Protein AF-0000000067237894 (afdb_homodimer)

Secondary structure (DSSP, 8-state):
--EEEEEEE-TTS-EEEEEESSGGG---HHHHHHHHHHHHHHHHHHHHH-SSTT---EEEEEESS-EEEEEE-TTS-EEEEEE-TT---HHHHHHHHHHHIIIIITT-TT--TTS----HHHHHHHHHHHHHHHHHH-/--EEEEEEE-TTS-EEEEEESSGGG---HHHHHHHHHHHHHHHHHHHHH-SSTT---EEEEEESS-EEEEEE-TTS-EEEEEE-TT---HHHHHHHHHHHIIIIITT-TT--TTS----HHHHHHHHHHHHHHHHHH-

Radius of gyration: 19.99 Å; Cα contacts (8 Å, |Δi|>4): 491; chains: 2; bounding box: 38×60×49 Å

Foldseek 3Di:
DDWFKKWKAFQVQATQDIDGPDPVNDDDPVVNRVVSNVQNVQQVCVCVVDPDHDDNGDAWDDDPFWIWGWDADPNRMIMIIITGPPDPPVVVLSVVLVVLCCVFPVPPPVHDRNHHDDTVSSVVVNNVSNVVSVVVVD/DDWAKKWKAFQVQATQDIDGPDPVNDDDPVVNSVVSNVQNVQQVCVCVVDPDHDDNGDAWDDDPFWIWGWDADPNRMIMIIITGPPDPPVVVLSVVLVVLCCVFPVPPPVHDRNHHDDTVSSVVVNNVSNVVSVVVVD

Nearest PDB structures (foldseek):
  2j3t-assembly1_D  TM=9.147E-01  e=8.455E-14  Homo sapiens
  7b70-assembly1_D  TM=8.853E-01  e=1.821E-11  Drosophila melanogaster
  2j3t-assembly1_C  TM=8.876E-01  e=4.308E-10  Mus musculus
  7b70-assembly1_C  TM=8.744E-01  e=1.509E-09  Drosophila melanogaster
  3cue-assembly4_U  TM=8.385E-01  e=1.548E-08  unclassified

pLDDT: mean 93.57, std 5.46, range [61.16, 98.56]

Solvent-accessible surface area (backbone atoms only — not comparable to full-atom values): 14849 Å² total; per-residue (Å²): 121,48,64,26,35,42,38,32,26,28,67,87,28,46,66,28,40,74,48,63,71,37,79,56,34,63,60,56,69,67,56,55,48,47,48,28,42,49,48,40,52,49,37,58,51,45,48,62,60,32,57,54,88,82,45,82,33,58,42,37,35,36,38,75,61,26,26,38,38,42,47,71,49,95,82,44,35,33,41,36,39,36,28,32,71,81,53,72,68,55,69,60,50,49,50,50,50,48,48,43,42,48,64,54,46,64,65,36,88,88,59,56,89,86,47,69,69,86,48,70,67,41,53,53,52,51,51,49,50,51,52,52,51,50,59,66,74,97,120,49,64,26,32,41,38,31,26,28,66,87,29,47,65,29,41,74,49,64,71,37,78,57,34,63,62,56,68,68,56,54,47,46,49,27,42,51,49,43,53,49,38,58,50,45,46,61,60,30,56,53,89,81,45,81,33,60,42,36,36,35,39,74,64,27,26,38,37,43,46,70,48,95,81,44,36,33,41,35,39,36,26,32,69,80,53,73,67,55,70,60,52,50,50,51,50,49,49,43,41,48,64,54,47,66,63,35,89,87,58,56,89,82,49,68,68,85,49,70,66,42,54,52,51,50,51,49,52,52,51,52,51,52,60,66,75,97

Sequence (276 aa):
MSVYSLYVINKSGGLIYNRDFTEAARVDTNDSLRLASIWHSLHAIAQQLSPVPGCTGIELLEADTFNLHCFQTLTGTKFLLVVDPHASFIPALLQRIYELYSDYVMKNPFYETEQVIKCELFDENVEQLIRRYLQQAMMSVYSLYVINKSGGLIYNRDFTEAARVDTNDSLRLASIWHSLHAIAQQLSPVPGCTGIELLEADTFNLHCFQTLTGTKFLLVVDPHASFIPALLQRIYELYSDYVMKNPFYETEQVIKCELFDENVEQLIRRYLQQAM

Organism: Chlamydomonas reinhardtii (NCBI:txid3055)

Structure (mmCIF, N/CA/C/O backbone):
data_AF-0000000067237894-model_v1
#
loop_
_entity.id
_entity.type
_entity.pdbx_description
1 polymer 'Trafficking protein particle complex subunit'
#
loop_
_atom_site.group_PDB
_atom_site.id
_atom_site.type_symbol
_atom_site.label_atom_id
_atom_site.label_alt_id
_atom_site.label_comp_id
_atom_site.label_asym_id
_atom_site.label_entity_id
_atom_site.label_seq_id
_atom_site.pdbx_PDB_ins_code
_atom_site.Cartn_x
_atom_site.Cartn_y
_atom_site.Cartn_z
_atom_site.occupancy
_atom_site.B_iso_or_equiv
_atom_site.auth_seq_id
_atom_site.auth_comp_id
_atom_site.auth_asym_id
_atom_site.auth_atom_id
_atom_site.pdbx_PDB_model_num
ATOM 1 N N . MET A 1 1 ? -12.148 16.484 -8.102 1 81.38 1 MET A N 1
ATOM 2 C CA . MET A 1 1 ? -11.047 16.016 -7.266 1 81.38 1 MET A CA 1
ATOM 3 C C . MET A 1 1 ? -11.297 16.344 -5.797 1 81.38 1 MET A C 1
ATOM 5 O O . MET A 1 1 ? -11.977 17.312 -5.48 1 81.38 1 MET A O 1
ATOM 9 N N . SER A 1 2 ? -10.984 15.359 -4.883 1 90.69 2 SER A N 1
ATOM 10 C CA . SER A 1 2 ? -11.242 15.562 -3.463 1 90.69 2 SER A CA 1
ATOM 11 C C . SER A 1 2 ? -10.078 15.07 -2.611 1 90.69 2 SER A C 1
ATOM 13 O O . SER A 1 2 ? -9.367 14.133 -2.998 1 90.69 2 SER A O 1
ATOM 15 N N . VAL A 1 3 ? -9.805 15.852 -1.659 1 95.81 3 VAL A N 1
ATOM 16 C CA . VAL A 1 3 ? -8.898 15.445 -0.589 1 95.81 3 VAL A CA 1
ATOM 17 C C . VAL A 1 3 ? -9.703 14.992 0.627 1 95.81 3 VAL A C 1
ATOM 19 O O . VAL A 1 3 ? -10.539 15.742 1.14 1 95.81 3 VAL A O 1
ATOM 22 N N . TYR A 1 4 ? -9.43 13.852 1.068 1 96.5 4 TYR A N 1
ATOM 23 C CA . TYR A 1 4 ? -10.344 13.258 2.041 1 96.5 4 TYR A CA 1
ATOM 24 C C . TYR A 1 4 ? -9.789 13.375 3.455 1 96.5 4 TYR A C 1
ATOM 26 O O . TYR A 1 4 ? -10.469 13.859 4.359 1 96.5 4 TYR A O 1
ATOM 34 N N . SER A 1 5 ? -8.555 12.914 3.701 1 97.31 5 SER A N 1
ATOM 35 C CA . SER A 1 5 ? -8.023 12.898 5.059 1 97.31 5 SER A CA 1
ATOM 36 C C . SER A 1 5 ? -6.496 12.984 5.055 1 97.31 5 SER A C 1
ATOM 38 O O . SER A 1 5 ? -5.848 12.562 4.098 1 97.31 5 SER A O 1
ATOM 40 N N . LEU A 1 6 ? -6.012 13.547 6.145 1 98.19 6 LEU A N 1
ATOM 41 C CA . LEU A 1 6 ? -4.578 13.625 6.414 1 98.19 6 LEU A CA 1
ATOM 42 C C . LEU A 1 6 ? -4.223 12.875 7.691 1 98.19 6 LEU A C 1
ATOM 44 O O . LEU A 1 6 ? -4.898 13.016 8.711 1 98.19 6 LEU A O 1
ATOM 48 N N . TYR A 1 7 ? -3.213 12.039 7.574 1 98.25 7 TYR A N 1
ATOM 49 C CA . TYR A 1 7 ? -2.658 11.344 8.734 1 98.25 7 TYR A CA 1
ATOM 50 C C . TYR A 1 7 ? -1.165 11.617 8.867 1 98.25 7 TYR A C 1
ATOM 52 O O . TYR A 1 7 ? -0.439 11.656 7.871 1 98.25 7 TYR A O 1
ATOM 60 N N . VAL A 1 8 ? -0.713 11.789 10.102 1 98.38 8 VAL A N 1
ATOM 61 C CA . VAL A 1 8 ? 0.715 11.906 10.375 1 98.38 8 VAL A CA 1
ATOM 62 C C . VAL A 1 8 ? 1.142 10.805 11.352 1 98.38 8 VAL A C 1
ATOM 64 O O . VAL A 1 8 ? 0.563 10.664 12.43 1 98.38 8 VAL A O 1
ATOM 67 N N . ILE A 1 9 ? 2.111 10.07 10.922 1 97.88 9 ILE A N 1
ATOM 68 C CA . ILE A 1 9 ? 2.617 8.945 11.695 1 97.88 9 ILE A CA 1
ATOM 69 C C . ILE A 1 9 ? 4.07 9.195 12.094 1 97.88 9 ILE A C 1
ATOM 71 O O . ILE A 1 9 ? 4.902 9.516 11.242 1 97.88 9 ILE A O 1
ATOM 75 N N . ASN A 1 10 ? 4.371 9.078 13.359 1 97 10 ASN A N 1
ATOM 76 C CA . ASN A 1 10 ? 5.742 9.328 13.789 1 97 10 ASN A CA 1
ATOM 77 C C . ASN A 1 10 ? 6.652 8.141 13.484 1 97 10 ASN A C 1
ATOM 79 O O . ASN A 1 10 ? 6.199 7.133 12.93 1 97 10 ASN A O 1
ATOM 83 N N . LYS A 1 11 ? 7.934 8.266 13.852 1 94.31 11 LYS A N 1
ATOM 84 C CA . LYS A 1 11 ? 8.953 7.285 13.484 1 94.31 11 LYS A CA 1
ATOM 85 C C . LYS A 1 11 ? 8.688 5.945 14.164 1 94.31 11 LYS A C 1
ATOM 87 O O . LYS A 1 11 ? 9.125 4.902 13.68 1 94.31 11 LYS A O 1
ATOM 92 N N . SER A 1 12 ? 7.996 5.934 15.219 1 94.69 12 SER A N 1
ATOM 93 C CA . SER A 1 12 ? 7.734 4.719 15.977 1 94.69 12 SER A CA 1
ATOM 94 C C . SER A 1 12 ? 6.438 4.051 15.523 1 94.69 12 SER A C 1
ATOM 96 O O . SER A 1 12 ? 6.066 2.994 16.031 1 94.69 12 SER A O 1
ATOM 98 N N . GLY A 1 13 ? 5.738 4.684 14.594 1 95.69 13 GLY A N 1
ATOM 99 C CA . GLY A 1 13 ? 4.52 4.098 14.062 1 95.69 13 GLY A CA 1
ATOM 100 C C . GLY A 1 13 ? 3.264 4.594 14.75 1 95.69 13 GLY A C 1
ATOM 101 O O . GLY A 1 13 ? 2.164 4.098 14.484 1 95.69 13 GLY A O 1
ATOM 102 N N . GLY A 1 14 ? 3.377 5.547 15.539 1 96.75 14 GLY A N 1
ATOM 103 C CA . GLY A 1 14 ? 2.232 6.102 16.25 1 96.75 14 GLY A CA 1
ATOM 104 C C . GLY A 1 14 ? 1.515 7.18 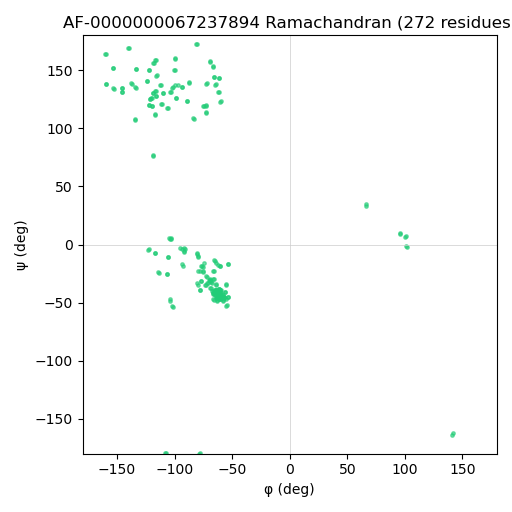15.461 1 96.75 14 GLY A C 1
ATOM 105 O O . GLY A 1 14 ? 2.152 8.008 14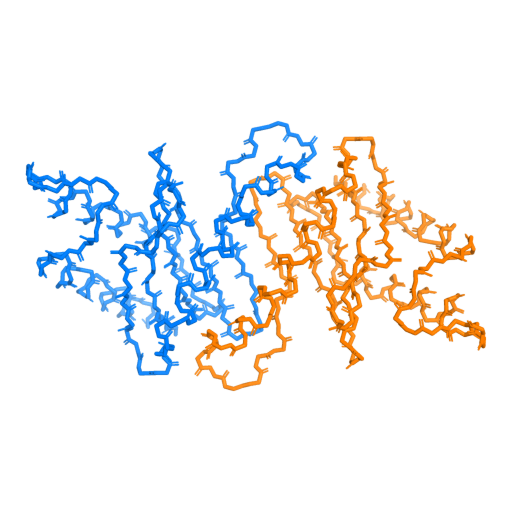.805 1 96.75 14 GLY A O 1
ATOM 106 N N . LEU A 1 15 ? 0.179 7.16 15.516 1 97.75 15 LEU A N 1
ATOM 107 C CA . LEU A 1 15 ? -0.63 8.211 14.914 1 97.75 15 LEU A CA 1
ATOM 108 C C . LEU A 1 15 ? -0.586 9.484 15.758 1 97.75 15 LEU A C 1
ATOM 110 O O . LEU A 1 15 ? -1.07 9.492 16.891 1 97.75 15 LEU A O 1
ATOM 114 N N . ILE A 1 16 ? -0.098 10.555 15.164 1 97.44 16 ILE A N 1
ATOM 115 C CA . ILE A 1 16 ? 0.078 11.742 15.992 1 97.44 16 ILE A CA 1
ATOM 116 C C . ILE A 1 16 ? -0.81 12.867 15.477 1 97.44 16 ILE A C 1
ATOM 118 O O . ILE A 1 16 ? -0.896 13.93 16.094 1 97.44 16 ILE A O 1
ATOM 122 N N . TYR A 1 17 ? -1.441 12.68 14.367 1 97.56 17 TYR A N 1
ATOM 123 C CA . TYR A 1 17 ? -2.35 13.688 13.828 1 97.56 17 TYR A CA 1
ATOM 124 C C . TYR A 1 17 ? -3.314 13.062 12.828 1 97.56 17 TYR A C 1
ATOM 126 O O . TYR A 1 17 ? -2.93 12.188 12.039 1 97.56 17 TYR A O 1
ATOM 134 N N . ASN A 1 18 ? -4.504 13.422 12.867 1 96.81 18 ASN A N 1
ATOM 135 C CA . ASN A 1 18 ? -5.512 13.008 11.898 1 96.81 18 ASN A CA 1
ATOM 136 C C . ASN A 1 18 ? -6.531 14.117 11.648 1 96.81 18 ASN A C 1
ATOM 138 O O . ASN A 1 18 ? -6.992 14.773 12.586 1 96.81 18 ASN A O 1
ATOM 142 N N . ARG A 1 19 ? -6.816 14.32 10.406 1 96 19 ARG A N 1
ATOM 143 C CA . ARG A 1 19 ? -7.816 15.32 10.047 1 96 19 ARG A CA 1
ATOM 144 C C . ARG A 1 19 ? -8.609 14.883 8.82 1 96 19 ARG A C 1
ATOM 146 O O . ARG A 1 19 ? -8.023 14.469 7.809 1 96 19 ARG A O 1
ATOM 153 N N . ASP A 1 20 ? -9.914 14.984 8.93 1 95.62 20 ASP A N 1
ATOM 154 C CA . ASP A 1 20 ? -10.805 14.695 7.805 1 95.62 20 ASP A CA 1
ATOM 155 C C . ASP A 1 20 ? -11.305 15.977 7.156 1 95.62 20 ASP A C 1
ATOM 157 O O . ASP A 1 20 ? -11.734 16.906 7.852 1 95.62 20 ASP A O 1
ATOM 161 N N . PHE A 1 21 ? -11.289 16.031 5.809 1 95.38 21 PHE A N 1
ATOM 162 C CA . PHE A 1 21 ? -11.672 17.25 5.102 1 95.38 21 PHE A CA 1
ATOM 163 C C . PHE A 1 21 ? -13.055 17.094 4.48 1 95.38 21 PHE A C 1
ATOM 165 O O . PHE A 1 21 ? -13.609 18.062 3.961 1 95.38 21 PHE A O 1
ATOM 172 N N . THR A 1 22 ? -13.547 15.883 4.48 1 91.5 22 THR A N 1
ATOM 173 C CA . THR A 1 22 ? -14.914 15.609 4.039 1 91.5 22 THR A CA 1
ATOM 174 C C . THR A 1 22 ? -15.625 14.688 5.027 1 91.5 22 THR A C 1
ATOM 176 O O . THR A 1 22 ? -14.977 13.906 5.73 1 91.5 22 THR A O 1
ATOM 179 N N . GLU A 1 23 ? -16.859 14.789 5.129 1 87 23 GLU A N 1
ATOM 180 C CA . GLU A 1 23 ? -17.641 13.914 6.004 1 87 23 GLU A CA 1
ATOM 181 C C . GLU A 1 23 ? -17.484 12.453 5.602 1 87 23 GLU A C 1
ATOM 183 O O . GLU A 1 23 ? -17.422 11.57 6.461 1 87 23 GLU A O 1
ATOM 188 N N . ALA A 1 24 ? -17.453 12.195 4.352 1 83.06 24 ALA A N 1
ATOM 189 C CA . ALA A 1 24 ? -17.344 10.844 3.811 1 83.06 24 ALA A CA 1
ATOM 190 C C . ALA A 1 24 ? -16.016 10.203 4.176 1 83.06 24 ALA A C 1
ATOM 192 O O . ALA A 1 24 ? -15.852 8.977 4.078 1 83.06 24 ALA A O 1
ATOM 193 N N . ALA A 1 25 ? -15.148 11.031 4.629 1 84.88 25 ALA A N 1
ATOM 194 C CA . ALA A 1 25 ? -13.805 10.547 4.914 1 84.88 25 ALA A CA 1
ATOM 195 C C . ALA A 1 25 ? -13.68 10.094 6.363 1 84.88 25 ALA A C 1
ATOM 197 O O . ALA A 1 25 ? -12.68 9.477 6.746 1 84.88 25 ALA A O 1
ATOM 198 N N . ARG A 1 26 ? -14.633 10.305 7.105 1 88.88 26 ARG A N 1
ATOM 199 C CA . ARG A 1 26 ? -14.531 10.047 8.539 1 88.88 26 ARG A CA 1
ATOM 200 C C . ARG A 1 26 ? -14.523 8.547 8.82 1 88.88 26 ARG A C 1
ATOM 202 O O . ARG A 1 26 ? -15.422 7.824 8.375 1 88.88 26 ARG A O 1
ATOM 209 N N . VAL A 1 27 ? -13.422 8.141 9.422 1 90.12 27 VAL A N 1
ATOM 210 C CA . VAL A 1 27 ? -13.312 6.766 9.898 1 90.12 27 VAL A CA 1
ATOM 211 C C . VAL A 1 27 ? -13.18 6.75 11.414 1 90.12 27 VAL A C 1
ATOM 213 O O . VAL A 1 27 ? -12.82 7.762 12.023 1 90.12 27 VAL A O 1
ATOM 216 N N . ASP A 1 28 ? -13.5 5.629 12.055 1 92 28 ASP A N 1
ATOM 217 C CA . ASP A 1 28 ? -13.398 5.574 13.508 1 92 28 ASP A CA 1
ATOM 218 C C . ASP A 1 28 ? -11.945 5.621 13.961 1 92 28 ASP A C 1
ATOM 220 O O . ASP A 1 28 ? -11.039 5.309 13.188 1 92 28 ASP A O 1
ATOM 224 N N . THR A 1 29 ? -11.805 6.035 15.172 1 92.5 29 THR A N 1
ATOM 225 C CA . THR A 1 29 ? -10.477 6.215 15.758 1 92.5 29 THR A CA 1
ATOM 226 C C . THR A 1 29 ? -9.68 4.914 15.688 1 92.5 29 THR A C 1
ATOM 228 O O . THR A 1 29 ? -8.484 4.93 15.391 1 92.5 29 THR A O 1
ATOM 231 N N . ASN A 1 30 ? -10.328 3.84 15.945 1 92.75 30 ASN A N 1
ATOM 232 C CA . ASN A 1 30 ? -9.656 2.545 15.891 1 92.75 30 ASN A CA 1
ATOM 233 C C . ASN A 1 30 ? -9.094 2.258 14.508 1 92.75 30 ASN A C 1
ATOM 235 O O . ASN A 1 30 ? -7.957 1.791 14.383 1 92.75 30 ASN A O 1
ATOM 239 N N . ASP A 1 31 ? -9.836 2.59 13.484 1 93.69 31 ASP A N 1
ATOM 240 C CA . ASP A 1 31 ? -9.391 2.357 12.117 1 93.69 31 ASP A CA 1
ATOM 241 C C . ASP A 1 31 ? -8.227 3.275 11.75 1 93.69 31 ASP A C 1
ATOM 243 O O . ASP A 1 31 ? -7.301 2.863 11.047 1 93.69 31 ASP A O 1
ATOM 247 N N . SER A 1 32 ? -8.258 4.488 12.219 1 95.88 32 SER A N 1
ATOM 248 C CA . SER A 1 32 ? -7.148 5.406 11.984 1 95.88 32 SER A CA 1
ATOM 249 C C . SER A 1 32 ? -5.863 4.902 12.641 1 95.88 32 SER A C 1
ATOM 251 O O . SER A 1 32 ? -4.793 4.949 12.031 1 95.88 32 SER A O 1
ATOM 253 N N . LEU A 1 33 ? -6.043 4.398 13.836 1 96.06 33 LEU A N 1
ATOM 254 C CA . LEU A 1 33 ? -4.895 3.855 14.555 1 96.06 33 LEU A CA 1
ATOM 255 C C . LEU A 1 33 ? -4.359 2.609 13.852 1 96.06 33 LEU A C 1
ATOM 257 O O . LEU A 1 33 ? -3.146 2.428 13.734 1 96.06 33 LEU A O 1
ATOM 261 N N . ARG A 1 34 ? -5.277 1.806 13.43 1 96 34 ARG A N 1
ATOM 262 C CA . ARG A 1 34 ? -4.902 0.605 12.695 1 96 34 ARG A CA 1
ATOM 263 C C . ARG A 1 34 ? -4.156 0.962 11.414 1 96 34 ARG A C 1
ATOM 265 O O . ARG A 1 34 ? -3.127 0.358 11.102 1 96 34 ARG A O 1
ATOM 272 N N . LEU A 1 35 ? -4.684 1.918 10.68 1 97.06 35 LEU A N 1
ATOM 273 C CA . LEU A 1 35 ? -4.004 2.361 9.461 1 97.06 35 LEU A CA 1
ATOM 274 C C . LEU A 1 35 ? -2.559 2.744 9.758 1 97.06 35 LEU A C 1
ATOM 276 O O . LEU A 1 35 ? -1.644 2.344 9.039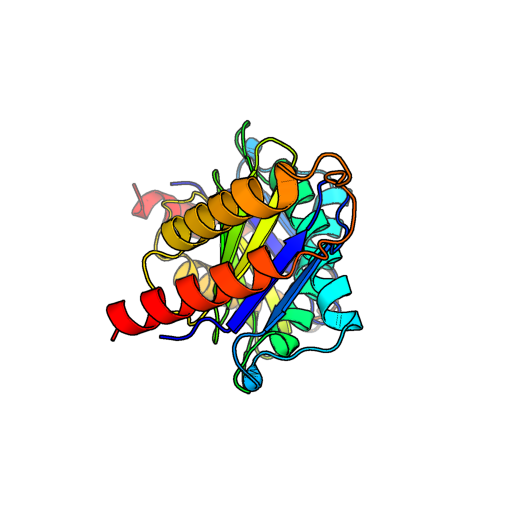 1 97.06 35 LEU A O 1
ATOM 280 N N . ALA A 1 36 ? -2.371 3.488 10.836 1 97.56 36 ALA A N 1
ATOM 281 C CA . ALA A 1 36 ? -1.031 3.953 11.188 1 97.56 36 ALA A CA 1
ATOM 282 C C . ALA A 1 36 ? -0.094 2.777 11.445 1 97.56 36 ALA A C 1
ATOM 284 O O . ALA A 1 36 ? 1.023 2.738 10.93 1 97.56 36 ALA A O 1
ATOM 285 N N . SER A 1 37 ? -0.516 1.875 12.156 1 96.88 37 SER A N 1
ATOM 286 C CA . SER A 1 37 ? 0.288 0.712 12.523 1 96.88 37 SER A CA 1
ATOM 287 C C . SER A 1 37 ? 0.593 -0.151 11.305 1 96.88 37 SER A C 1
ATOM 289 O O . SER A 1 37 ? 1.738 -0.557 11.094 1 96.88 37 SER A O 1
ATOM 291 N N . ILE A 1 38 ? -0.42 -0.419 10.531 1 97.19 38 ILE A N 1
ATOM 292 C CA . ILE A 1 38 ? -0.262 -1.251 9.344 1 97.19 38 ILE A CA 1
ATOM 293 C C . ILE A 1 38 ? 0.684 -0.569 8.359 1 97.19 38 ILE A C 1
ATOM 295 O O . ILE A 1 38 ? 1.583 -1.209 7.809 1 97.19 38 ILE A O 1
ATOM 299 N N . TRP A 1 39 ? 0.484 0.712 8.156 1 97.19 39 TRP A N 1
ATOM 300 C CA . TRP A 1 39 ? 1.354 1.444 7.242 1 97.19 39 TRP A CA 1
ATOM 301 C C . TRP A 1 39 ? 2.805 1.389 7.711 1 97.19 39 TRP A C 1
ATOM 303 O O . TRP A 1 39 ? 3.715 1.176 6.906 1 97.19 39 TRP A O 1
ATOM 313 N N . HIS A 1 40 ? 3.004 1.599 8.945 1 95.94 40 HIS A N 1
ATOM 314 C CA . HIS A 1 40 ? 4.352 1.566 9.5 1 95.94 40 HIS A CA 1
ATOM 315 C C . HIS A 1 40 ? 5.023 0.221 9.25 1 95.94 40 HIS A C 1
ATOM 317 O O . HIS A 1 40 ? 6.176 0.169 8.812 1 95.94 40 HIS A O 1
ATOM 323 N N . SER A 1 41 ? 4.332 -0.831 9.523 1 95.31 41 SER A N 1
ATOM 324 C CA . SER A 1 41 ? 4.852 -2.176 9.305 1 95.31 41 SER A CA 1
ATOM 325 C C . SER A 1 41 ? 5.125 -2.428 7.824 1 95.31 41 SER A C 1
ATOM 327 O O . SER A 1 41 ? 6.141 -3.035 7.473 1 95.31 41 SER A O 1
ATOM 329 N N . LEU A 1 42 ? 4.199 -1.983 7.027 1 95.62 42 LEU A N 1
ATOM 330 C CA . LEU A 1 42 ? 4.324 -2.143 5.582 1 95.62 42 LEU A CA 1
ATOM 331 C C . LEU A 1 42 ? 5.559 -1.414 5.062 1 95.62 42 LEU A C 1
ATOM 333 O O . LEU A 1 42 ? 6.305 -1.955 4.242 1 95.62 42 LEU A O 1
ATOM 337 N N . HIS A 1 43 ? 5.695 -0.205 5.539 1 93.94 43 HIS A N 1
ATOM 338 C CA . HIS A 1 43 ? 6.867 0.585 5.176 1 93.94 43 HIS A CA 1
ATOM 339 C C . HIS A 1 43 ? 8.156 -0.125 5.57 1 93.94 43 HIS A C 1
ATOM 341 O O . HIS A 1 43 ? 9.109 -0.174 4.785 1 93.94 43 HIS A O 1
ATOM 347 N N . ALA A 1 44 ? 8.227 -0.67 6.695 1 90.56 44 ALA A N 1
ATOM 348 C CA . ALA A 1 44 ? 9.398 -1.393 7.184 1 90.56 44 ALA A CA 1
ATOM 349 C C . ALA A 1 44 ? 9.688 -2.613 6.316 1 90.56 44 ALA A C 1
ATOM 351 O O . ALA A 1 44 ? 10.836 -2.85 5.934 1 90.56 44 ALA A O 1
ATOM 352 N N . ILE A 1 45 ? 8.688 -3.404 6.016 1 93.19 45 ILE A N 1
ATOM 353 C CA . ILE A 1 45 ? 8.898 -4.652 5.289 1 93.19 45 ILE A CA 1
ATOM 354 C C . ILE A 1 45 ? 9.219 -4.348 3.828 1 93.19 45 ILE A C 1
ATOM 356 O O . ILE A 1 45 ? 9.812 -5.176 3.133 1 93.19 45 ILE A O 1
ATOM 360 N N . ALA A 1 46 ? 8.727 -3.203 3.32 1 92.5 46 ALA A N 1
ATOM 361 C CA . ALA A 1 46 ? 9.031 -2.799 1.95 1 92.5 46 ALA A CA 1
ATOM 362 C C . ALA A 1 46 ? 10.531 -2.742 1.715 1 92.5 46 ALA A C 1
ATOM 364 O O . ALA A 1 46 ? 11.016 -3.086 0.631 1 92.5 46 ALA A O 1
ATOM 365 N N . GLN A 1 47 ? 11.25 -2.369 2.723 1 88.94 47 GLN A N 1
ATOM 366 C CA . GLN A 1 47 ? 12.703 -2.314 2.611 1 88.94 47 GLN A CA 1
ATOM 367 C C . GLN A 1 47 ? 13.289 -3.705 2.379 1 88.94 47 GLN A C 1
ATOM 369 O O . GLN A 1 47 ? 14.273 -3.855 1.648 1 88.94 47 GLN A O 1
ATOM 374 N N . GLN A 1 48 ? 12.672 -4.664 2.959 1 90 48 GLN A N 1
ATOM 375 C CA . GLN A 1 48 ? 13.133 -6.039 2.809 1 90 48 GLN A CA 1
ATOM 376 C C . GLN A 1 48 ? 12.727 -6.613 1.455 1 90 48 GLN A C 1
ATOM 378 O O . GLN A 1 48 ? 13.43 -7.457 0.896 1 90 48 GLN A O 1
ATOM 383 N N . LEU A 1 49 ? 11.609 -6.156 0.957 1 91.12 49 LEU A N 1
ATOM 384 C CA . LEU A 1 49 ? 11.078 -6.652 -0.307 1 91.12 49 LEU A CA 1
ATOM 385 C C . LEU A 1 49 ? 11.859 -6.09 -1.487 1 91.12 49 LEU A C 1
ATOM 387 O O . LEU A 1 49 ? 11.805 -6.637 -2.592 1 91.12 49 LEU A O 1
ATOM 391 N N . SER A 1 50 ? 12.484 -5.004 -1.29 1 90.62 50 SER A N 1
ATOM 392 C CA . SER A 1 50 ? 13.211 -4.336 -2.363 1 90.62 50 SER A CA 1
ATOM 393 C C . SER A 1 50 ? 14.344 -5.215 -2.889 1 90.62 50 SER A C 1
ATOM 395 O O . SER A 1 50 ? 15.164 -5.707 -2.113 1 90.62 50 SER A O 1
ATOM 397 N N . PRO A 1 51 ? 14.438 -5.363 -4.184 1 86.12 51 PRO A N 1
ATOM 398 C CA . PRO A 1 51 ? 15.508 -6.168 -4.77 1 86.12 51 PRO A CA 1
ATOM 399 C C . PRO A 1 51 ? 16.859 -5.441 -4.793 1 86.12 51 PRO A C 1
ATOM 401 O O . PRO A 1 51 ? 17.891 -6.062 -5.039 1 86.12 51 PRO A O 1
ATOM 404 N N . VAL A 1 52 ? 16.766 -4.113 -4.645 1 84.94 52 VAL A N 1
ATOM 405 C CA . VAL A 1 52 ? 17.984 -3.32 -4.641 1 84.94 52 VAL A CA 1
ATOM 406 C C . VAL A 1 52 ? 18.094 -2.531 -3.336 1 84.94 52 VAL A C 1
ATOM 408 O O . VAL A 1 52 ? 17.062 -2.168 -2.744 1 84.94 52 VAL A O 1
ATOM 411 N N . PRO A 1 53 ? 19.266 -2.297 -2.947 1 82.38 53 PRO A N 1
ATOM 412 C CA . PRO A 1 53 ? 19.438 -1.486 -1.737 1 82.38 53 PRO A CA 1
ATOM 413 C C . PRO A 1 53 ? 18.969 -0.042 -1.93 1 82.38 53 PRO A C 1
ATOM 415 O O . PRO A 1 53 ? 18.984 0.469 -3.053 1 82.38 53 PRO A O 1
ATOM 418 N N . GLY A 1 54 ? 18.578 0.58 -0.822 1 80.56 54 GLY A N 1
ATOM 419 C CA . GLY A 1 54 ? 18.312 2.012 -0.847 1 80.56 54 GLY A CA 1
ATOM 420 C C . GLY A 1 54 ? 16.844 2.354 -0.937 1 80.56 54 GLY A C 1
ATOM 421 O O . GLY A 1 54 ? 16.484 3.488 -1.257 1 80.56 54 GLY A O 1
ATOM 422 N N . CYS A 1 55 ? 16.016 1.359 -0.855 1 85.38 55 CYS A N 1
ATOM 423 C CA . CYS A 1 55 ? 14.586 1.654 -0.833 1 85.38 55 CYS A CA 1
ATOM 424 C C . CYS A 1 55 ? 14.219 2.52 0.368 1 85.38 55 CYS A C 1
ATOM 426 O O . CYS A 1 55 ? 14.539 2.172 1.507 1 85.38 55 CYS A O 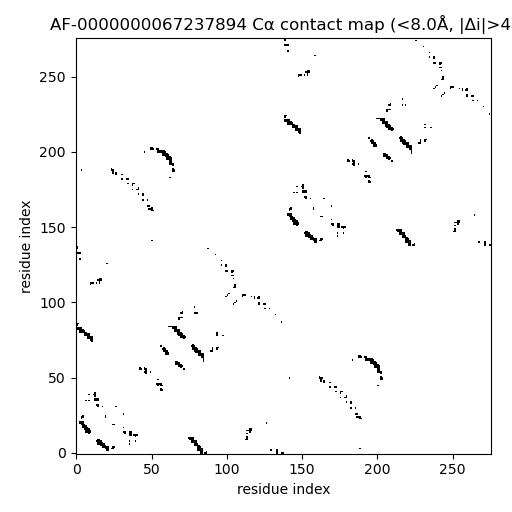1
ATOM 428 N N . THR A 1 56 ? 13.625 3.672 0.11 1 84.38 56 THR A N 1
ATOM 429 C CA . THR A 1 56 ? 13.305 4.613 1.178 1 84.38 56 THR A CA 1
ATOM 430 C C . THR A 1 56 ? 11.875 4.395 1.68 1 84.38 56 THR A C 1
ATOM 432 O O . THR A 1 56 ? 11.516 4.879 2.754 1 84.38 56 THR A O 1
ATOM 435 N N . GLY A 1 57 ? 11.109 3.723 0.914 1 88.25 57 GLY A N 1
ATOM 436 C CA . GLY A 1 57 ? 9.781 3.406 1.418 1 88.25 57 GLY A CA 1
ATOM 437 C C . GLY A 1 57 ? 8.711 3.477 0.351 1 88.25 57 GLY A C 1
ATOM 438 O O . GLY A 1 57 ? 9.008 3.434 -0.844 1 88.25 57 GLY A O 1
ATOM 439 N N . ILE A 1 58 ? 7.461 3.562 0.793 1 95 58 ILE A N 1
ATOM 440 C CA . ILE A 1 58 ? 6.281 3.523 -0.064 1 95 58 ILE A CA 1
ATOM 441 C C . ILE A 1 58 ? 5.773 4.945 -0.308 1 95 58 ILE A C 1
ATOM 443 O O . ILE A 1 58 ? 5.672 5.742 0.626 1 95 58 ILE A O 1
ATOM 447 N N . GLU A 1 59 ? 5.418 5.207 -1.536 1 95.88 59 GLU A N 1
ATOM 448 C CA . GLU A 1 59 ? 5.023 6.566 -1.882 1 95.88 59 GLU A CA 1
ATOM 449 C C . GLU A 1 59 ? 3.547 6.633 -2.262 1 95.88 59 GLU A C 1
ATOM 451 O O . GLU A 1 59 ? 2.922 7.691 -2.16 1 95.88 59 GLU A O 1
ATOM 456 N N . LEU A 1 60 ? 3.07 5.48 -2.703 1 97.19 60 LEU A N 1
ATOM 457 C CA . LEU A 1 60 ? 1.71 5.508 -3.227 1 97.19 60 LEU A CA 1
ATOM 458 C C . LEU A 1 60 ? 1.043 4.145 -3.082 1 97.19 60 LEU A C 1
ATOM 460 O O . LEU A 1 60 ? 1.664 3.113 -3.35 1 97.19 60 LEU A O 1
ATOM 464 N N . LEU A 1 61 ? -0.142 4.172 -2.617 1 97.56 61 LEU A N 1
ATOM 465 C CA . LEU A 1 61 ? -1.062 3.041 -2.631 1 97.56 61 LEU A CA 1
ATOM 466 C C . LEU A 1 61 ? -2.324 3.377 -3.42 1 97.56 61 LEU A C 1
ATOM 468 O O . LEU A 1 61 ? -2.994 4.371 -3.133 1 97.56 61 LEU A O 1
ATOM 472 N N . GLU A 1 62 ? -2.65 2.531 -4.41 1 96.94 62 GLU A N 1
ATOM 473 C CA . GLU A 1 62 ? -3.832 2.764 -5.234 1 96.94 62 GLU A CA 1
ATOM 474 C C . GLU A 1 62 ? -4.906 1.715 -4.969 1 96.94 62 GLU A C 1
ATOM 476 O O . GLU A 1 62 ? -4.68 0.521 -5.172 1 96.94 62 GLU A O 1
ATOM 481 N N . ALA A 1 63 ? -6.016 2.221 -4.559 1 95.19 63 ALA A N 1
ATOM 482 C CA . ALA A 1 63 ? -7.227 1.409 -4.465 1 95.19 63 ALA A CA 1
ATOM 483 C C . ALA A 1 63 ? -8.227 1.786 -5.559 1 95.19 63 ALA A C 1
ATOM 485 O O . ALA A 1 63 ? -7.938 2.645 -6.395 1 95.19 63 ALA A O 1
ATOM 486 N N . ASP A 1 64 ? -9.383 1.107 -5.57 1 91.44 64 ASP A N 1
ATOM 487 C CA . ASP A 1 64 ? -10.391 1.331 -6.598 1 91.44 64 ASP A CA 1
ATOM 488 C C . ASP A 1 64 ? -11.031 2.709 -6.445 1 91.44 64 ASP A C 1
ATOM 490 O O . ASP A 1 64 ? -11.359 3.361 -7.438 1 91.44 64 ASP A O 1
ATOM 494 N N . THR A 1 65 ? -11.133 3.244 -5.227 1 93.56 65 THR A N 1
ATOM 495 C CA . THR A 1 65 ? -11.969 4.426 -5.02 1 93.56 65 THR A CA 1
ATOM 496 C C . THR A 1 65 ? -11.148 5.57 -4.43 1 93.56 65 THR A C 1
ATOM 498 O O . THR A 1 65 ? -11.656 6.68 -4.266 1 93.56 65 THR A O 1
ATOM 501 N N . PHE A 1 66 ? -9.898 5.32 -4.133 1 95.94 66 PHE A N 1
ATOM 502 C CA . PHE A 1 66 ? -9.047 6.371 -3.584 1 95.94 66 PHE A CA 1
ATOM 503 C C . PHE A 1 66 ? -7.574 6.023 -3.766 1 95.94 66 PHE A C 1
ATOM 505 O O . PHE A 1 66 ? -7.234 4.883 -4.078 1 95.94 66 PHE A O 1
ATOM 512 N N . ASN A 1 67 ? -6.766 7.012 -3.609 1 97.19 67 ASN A N 1
ATOM 513 C CA . ASN A 1 67 ? -5.32 6.863 -3.494 1 97.19 67 ASN A CA 1
ATOM 514 C C . ASN A 1 67 ? -4.816 7.316 -2.127 1 97.19 67 ASN A C 1
ATOM 516 O O . ASN A 1 67 ? -5.406 8.195 -1.504 1 97.19 67 ASN A O 1
ATOM 520 N N . LEU A 1 68 ? -3.83 6.645 -1.679 1 97.69 68 LEU A N 1
ATOM 521 C CA . LEU A 1 68 ? -3.111 7.027 -0.47 1 97.69 68 LEU A CA 1
ATOM 522 C C . LEU A 1 68 ? -1.659 7.371 -0.786 1 97.69 68 LEU A C 1
ATOM 524 O O . LEU A 1 68 ? -0.879 6.492 -1.163 1 97.69 68 LEU A O 1
ATOM 528 N N . HIS A 1 69 ? -1.32 8.656 -0.639 1 98.12 69 HIS A N 1
ATOM 529 C CA . HIS A 1 69 ? 0.037 9.133 -0.877 1 98.12 69 HIS A CA 1
ATOM 530 C C . HIS A 1 69 ? 0.797 9.305 0.433 1 98.12 69 HIS A C 1
ATOM 532 O O . HIS A 1 69 ? 0.206 9.664 1.456 1 98.12 69 HIS A O 1
ATOM 538 N N . CYS A 1 70 ? 2.062 9.117 0.289 1 98.12 70 CYS A N 1
ATOM 539 C CA . CYS A 1 70 ? 2.885 9.227 1.489 1 98.12 70 CYS A CA 1
ATOM 540 C C . CYS A 1 70 ? 4.125 10.07 1.223 1 98.12 70 CYS A C 1
ATOM 542 O O . CYS A 1 70 ? 4.77 9.922 0.18 1 98.12 70 CYS A O 1
ATOM 544 N N . PHE A 1 71 ? 4.449 10.969 2.096 1 97.44 71 PHE A N 1
ATOM 545 C CA . PHE A 1 71 ? 5.715 11.688 2.172 1 97.44 71 PHE A CA 1
ATOM 546 C C . PHE A 1 71 ? 6.41 11.414 3.5 1 97.44 71 PHE A C 1
ATOM 548 O O . PHE A 1 71 ? 5.859 11.703 4.566 1 97.44 71 PHE A O 1
ATOM 555 N N . GLN A 1 72 ? 7.586 10.844 3.375 1 95.25 72 GLN A N 1
ATOM 556 C CA . GLN A 1 72 ? 8.359 10.555 4.578 1 95.25 72 GLN A CA 1
ATOM 557 C C . GLN A 1 72 ? 9.492 11.562 4.758 1 95.25 72 GLN A C 1
ATOM 559 O O . GLN A 1 72 ? 10.289 11.781 3.844 1 95.25 72 GLN A O 1
ATOM 564 N N . THR A 1 73 ? 9.586 12.086 5.938 1 94.5 73 THR A N 1
ATOM 565 C CA . THR A 1 73 ? 10.656 13.023 6.246 1 94.5 73 THR A CA 1
ATOM 566 C C . THR A 1 73 ? 11.945 12.273 6.582 1 94.5 73 THR A C 1
ATOM 568 O O . THR A 1 73 ? 11.938 11.055 6.738 1 94.5 73 THR A O 1
ATOM 571 N N . LEU A 1 74 ? 13.039 13.055 6.723 1 90 74 LEU A N 1
ATOM 572 C CA . LEU A 1 74 ? 14.328 12.461 7.082 1 90 74 LEU A CA 1
ATOM 573 C C . LEU A 1 74 ? 14.281 11.875 8.492 1 90 74 LEU A C 1
ATOM 575 O O . LEU A 1 74 ? 14.961 10.891 8.781 1 90 74 LEU A O 1
ATOM 579 N N . THR A 1 75 ? 13.469 12.445 9.359 1 90.12 75 THR A N 1
ATOM 580 C CA . THR A 1 75 ? 13.375 12.008 10.742 1 90.12 75 THR A CA 1
ATOM 581 C C . THR A 1 75 ? 12.492 10.773 10.867 1 90.12 75 THR A C 1
ATOM 583 O O . THR A 1 75 ? 12.359 10.203 11.945 1 90.12 75 THR A O 1
ATOM 586 N N . GLY A 1 76 ? 11.828 10.367 9.828 1 92.88 76 GLY A N 1
ATOM 587 C CA . GLY A 1 76 ? 11.039 9.148 9.828 1 92.88 76 GLY A CA 1
ATOM 588 C C . GLY A 1 76 ? 9.547 9.398 9.984 1 92.88 76 GLY A C 1
ATOM 589 O O . GLY A 1 76 ? 8.75 8.461 10 1 92.88 76 GLY A O 1
ATOM 590 N N . THR A 1 77 ? 9.211 10.688 10.133 1 96.12 77 THR A N 1
ATOM 591 C CA . THR A 1 77 ? 7.797 11.031 10.203 1 96.12 77 THR A CA 1
ATOM 592 C C . THR A 1 77 ? 7.137 10.891 8.836 1 96.12 77 THR A C 1
ATOM 594 O O . THR A 1 77 ? 7.715 11.273 7.816 1 96.12 77 THR A O 1
ATOM 597 N N . LYS A 1 78 ? 5.91 10.328 8.828 1 97.38 78 LYS A N 1
ATOM 598 C CA . LYS A 1 78 ? 5.207 10.086 7.57 1 97.38 78 LYS A CA 1
ATOM 599 C C . LYS A 1 78 ? 3.924 10.906 7.488 1 97.38 78 LYS A C 1
ATOM 601 O O . LYS A 1 78 ? 3.154 10.961 8.445 1 97.38 78 LYS A O 1
ATOM 606 N N . PHE A 1 79 ? 3.744 11.562 6.371 1 98.44 79 PHE A N 1
ATOM 607 C CA . PHE A 1 79 ? 2.512 12.273 6.047 1 98.44 79 PHE A CA 1
ATOM 608 C C . PHE A 1 79 ? 1.71 11.516 4.996 1 98.44 79 PHE A C 1
ATOM 610 O O . PHE A 1 79 ? 2.184 11.297 3.879 1 98.44 79 PHE A O 1
ATOM 617 N N . LEU A 1 80 ? 0.502 11.086 5.375 1 98.44 80 LEU A N 1
ATOM 618 C CA . LEU A 1 80 ? -0.367 10.328 4.48 1 98.44 80 LEU A CA 1
ATOM 619 C C . LEU A 1 80 ? -1.572 11.164 4.062 1 98.44 80 LEU A C 1
ATOM 621 O O . LEU A 1 80 ? -2.234 11.773 4.906 1 98.44 80 LEU A O 1
ATOM 625 N N . LEU A 1 81 ? -1.815 11.195 2.811 1 98.25 81 LEU A N 1
ATOM 626 C CA . LEU A 1 81 ? -2.98 11.906 2.289 1 98.25 81 LEU A CA 1
ATOM 627 C C . LEU A 1 81 ? -3.877 10.961 1.495 1 98.25 81 LEU A C 1
ATOM 629 O O . LEU A 1 81 ? -3.418 10.305 0.559 1 98.25 81 LEU A O 1
ATOM 633 N N . VAL A 1 82 ? -5.102 10.812 1.912 1 97.19 82 VAL A N 1
ATOM 634 C CA . VAL A 1 82 ? -6.105 10.055 1.171 1 97.19 82 VAL A CA 1
ATOM 635 C C . VAL A 1 82 ? -6.832 10.977 0.196 1 97.19 82 VAL A C 1
ATOM 637 O O . VAL A 1 82 ? -7.418 11.984 0.603 1 97.19 82 VAL A O 1
ATOM 640 N N . VAL A 1 83 ? -6.793 10.602 -1.085 1 96.81 83 VAL A N 1
ATOM 641 C CA . VAL A 1 83 ? -7.324 11.523 -2.082 1 96.81 83 VAL A CA 1
ATOM 642 C C . VAL A 1 83 ? -8.102 10.75 -3.145 1 96.81 83 VAL A C 1
ATOM 644 O O . VAL A 1 83 ? -8 9.523 -3.221 1 96.81 83 VAL A O 1
ATOM 647 N N . ASP A 1 84 ? -8.781 11.492 -3.928 1 93.44 84 ASP A N 1
ATOM 648 C CA . ASP A 1 84 ? -9.43 10.969 -5.129 1 93.44 84 ASP A CA 1
ATOM 649 C C . ASP A 1 84 ? -8.398 10.391 -6.098 1 93.44 84 ASP A C 1
ATOM 651 O O . ASP A 1 84 ? -7.32 10.961 -6.277 1 93.44 84 ASP A O 1
ATOM 655 N N . PRO A 1 85 ? -8.812 9.289 -6.762 1 93.25 85 PRO A N 1
ATOM 656 C CA . PRO A 1 85 ? -7.852 8.625 -7.648 1 93.25 85 PRO A CA 1
ATOM 657 C C . PRO A 1 85 ? -7.363 9.531 -8.773 1 93.25 85 PRO A C 1
ATOM 659 O O . PRO A 1 85 ? -6.301 9.289 -9.352 1 93.25 85 PRO A O 1
ATOM 662 N N . HIS A 1 86 ? -8.016 10.57 -9.086 1 92.25 86 HIS A N 1
ATOM 663 C CA . HIS A 1 86 ? -7.66 11.406 -10.227 1 92.25 86 HIS A CA 1
ATOM 664 C C . HIS A 1 86 ? -6.98 12.695 -9.773 1 92.25 86 HIS A C 1
ATOM 666 O O . HIS A 1 86 ? -6.684 13.57 -10.594 1 92.25 86 HIS A O 1
ATOM 672 N N . ALA A 1 87 ? -6.746 12.781 -8.484 1 93.5 87 ALA A N 1
ATOM 673 C CA . ALA A 1 87 ? -6.105 13.992 -7.965 1 93.5 87 ALA A CA 1
ATOM 674 C C . ALA A 1 87 ? -4.68 14.125 -8.492 1 93.5 87 ALA A C 1
ATOM 676 O O . ALA A 1 87 ? -3.988 13.117 -8.688 1 93.5 87 ALA A O 1
ATOM 677 N N . SER A 1 88 ? -4.293 15.359 -8.734 1 93.69 88 SER A N 1
ATOM 678 C CA . SER A 1 88 ? -2.977 15.625 -9.305 1 93.69 88 SER A CA 1
ATOM 679 C C . SER A 1 88 ? -2.127 16.469 -8.359 1 93.69 88 SER A C 1
ATOM 681 O O . SER A 1 88 ? -2.645 17.062 -7.414 1 93.69 88 SER A O 1
ATOM 683 N N . PHE A 1 89 ? -0.792 16.406 -8.461 1 94.62 89 PHE A N 1
ATOM 684 C CA . PHE A 1 89 ? 0.183 17.234 -7.773 1 94.62 89 PHE A CA 1
ATOM 685 C C . PHE A 1 89 ? 0.165 16.969 -6.273 1 94.62 89 PHE A C 1
ATOM 687 O O . PHE A 1 89 ? 0.336 17.875 -5.469 1 94.62 89 PHE A O 1
ATOM 694 N N . ILE A 1 90 ? -0.085 15.734 -5.957 1 97.19 90 ILE A N 1
ATOM 695 C CA . ILE A 1 90 ? -0.257 15.391 -4.551 1 97.19 90 ILE A CA 1
ATOM 696 C C . ILE A 1 90 ? 1.096 15.414 -3.844 1 97.19 90 ILE A C 1
ATOM 698 O O . ILE A 1 90 ? 1.199 15.867 -2.703 1 97.19 90 ILE A O 1
ATOM 702 N N . PRO A 1 91 ? 2.17 15.016 -4.527 1 96.75 91 PRO A N 1
ATOM 703 C CA . PRO A 1 91 ? 3.469 15.117 -3.859 1 96.75 91 PRO A CA 1
ATOM 704 C C . PRO A 1 91 ? 3.824 16.547 -3.477 1 96.75 91 PRO A C 1
ATOM 706 O O . PRO A 1 91 ? 4.348 16.797 -2.385 1 96.75 91 PRO A O 1
ATOM 709 N N . ALA A 1 92 ? 3.514 17.453 -4.305 1 96.94 92 ALA A N 1
ATOM 710 C CA . ALA A 1 92 ? 3.764 18.859 -4.004 1 96.94 92 ALA A CA 1
ATOM 711 C C . ALA A 1 92 ? 2.891 19.328 -2.846 1 96.94 92 ALA A C 1
ATOM 713 O O . ALA A 1 92 ? 3.346 20.094 -1.994 1 96.94 92 ALA A O 1
ATOM 714 N N . LEU A 1 93 ? 1.663 18.891 -2.854 1 97.75 93 LEU A N 1
ATOM 715 C CA . LEU A 1 93 ? 0.747 19.25 -1.774 1 97.75 93 LEU A CA 1
ATOM 716 C C . LEU A 1 93 ? 1.258 18.719 -0.436 1 97.75 93 LEU A C 1
ATOM 718 O O . LEU A 1 93 ? 1.262 19.453 0.559 1 97.75 93 LEU A O 1
ATOM 722 N N . LEU A 1 94 ? 1.726 17.516 -0.439 1 98.44 94 LEU A N 1
ATOM 723 C CA . LEU A 1 94 ? 2.27 16.906 0.771 1 98.44 94 LEU A CA 1
ATOM 724 C C . LEU A 1 94 ? 3.504 17.656 1.25 1 98.44 94 LEU A C 1
ATOM 726 O O . LEU A 1 94 ? 3.693 17.859 2.455 1 98.44 94 LEU A O 1
ATOM 730 N N . GLN A 1 95 ? 4.293 18.062 0.351 1 97.94 95 GLN A N 1
ATOM 731 C CA . GLN A 1 95 ? 5.473 18.859 0.705 1 97.94 95 GLN A CA 1
ATOM 732 C C . GLN A 1 95 ? 5.078 20.172 1.377 1 97.94 95 GLN A C 1
ATOM 734 O O . GLN A 1 95 ? 5.707 20.578 2.352 1 97.94 95 GLN A O 1
ATOM 739 N N . ARG A 1 96 ? 4.098 20.781 0.84 1 98.44 96 ARG A N 1
ATOM 740 C CA . ARG A 1 96 ? 3.617 22.016 1.432 1 98.44 96 ARG A CA 1
ATOM 741 C C . ARG A 1 96 ? 3.057 21.781 2.828 1 98.44 96 ARG A C 1
ATOM 743 O O . ARG A 1 96 ? 3.266 22.594 3.734 1 98.44 96 ARG A O 1
ATOM 750 N N . ILE A 1 97 ? 2.381 20.703 2.984 1 98.56 97 ILE A N 1
ATOM 751 C CA . ILE A 1 97 ? 1.864 20.344 4.301 1 98.56 97 ILE A CA 1
ATOM 752 C C . ILE A 1 97 ? 3.023 20.141 5.273 1 98.56 97 ILE A C 1
ATOM 754 O O . ILE A 1 97 ? 2.973 20.594 6.418 1 98.56 97 ILE A O 1
ATOM 758 N N . TYR A 1 98 ? 4.016 19.516 4.773 1 97.94 98 TYR A N 1
ATOM 759 C CA . TYR A 1 98 ? 5.211 19.328 5.594 1 97.94 98 TYR A CA 1
ATOM 760 C C . TYR A 1 98 ? 5.816 20.672 5.984 1 97.94 98 TYR A C 1
ATOM 762 O O . TYR A 1 98 ? 6.27 20.844 7.117 1 97.94 98 TYR A O 1
ATOM 770 N N . GLU A 1 99 ? 5.863 21.578 5.07 1 98.19 99 GLU A N 1
ATOM 771 C CA . GLU A 1 99 ? 6.379 22.922 5.363 1 98.19 99 GLU A CA 1
ATOM 772 C C . GLU A 1 99 ? 5.559 23.594 6.453 1 98.19 99 GLU A C 1
ATOM 774 O O . GLU A 1 99 ? 6.113 24.25 7.344 1 98.19 99 GLU A O 1
ATOM 779 N N . LEU A 1 100 ? 4.273 23.5 6.367 1 98.12 100 LEU A N 1
ATOM 780 C CA . LEU A 1 100 ? 3.412 24.047 7.414 1 98.12 100 LEU A CA 1
ATOM 781 C C . LEU A 1 100 ? 3.699 23.375 8.758 1 98.12 100 LEU A C 1
ATOM 783 O O . LEU A 1 100 ? 3.766 24.047 9.789 1 98.12 100 LEU A O 1
ATOM 787 N N . TYR A 1 101 ? 3.871 22.078 8.727 1 97.38 101 TYR A N 1
ATOM 788 C CA . TYR A 1 101 ? 4.242 21.312 9.914 1 97.38 101 TYR A CA 1
ATOM 789 C C . TYR A 1 101 ? 5.535 21.844 10.516 1 97.38 101 TYR A C 1
ATOM 791 O O . TYR A 1 101 ? 5.625 22.062 11.727 1 97.38 101 TYR A O 1
ATOM 799 N N . SER A 1 102 ? 6.488 22.094 9.672 1 95.94 102 SER A N 1
ATOM 800 C CA . SER A 1 102 ? 7.781 22.609 10.102 1 95.94 102 SER A CA 1
ATOM 801 C C . SER A 1 102 ? 7.645 24.016 10.695 1 95.94 102 SER A C 1
ATOM 803 O O . SER A 1 102 ? 8.234 24.312 11.727 1 95.94 102 SER A O 1
ATOM 805 N N . ASP A 1 103 ? 6.797 24.812 10.094 1 96.62 103 ASP A N 1
ATOM 806 C CA . ASP A 1 103 ? 6.664 26.219 10.477 1 96.62 103 ASP A CA 1
ATOM 807 C C . ASP A 1 103 ? 5.844 26.359 11.758 1 96.62 103 ASP A C 1
ATOM 809 O O . ASP A 1 103 ? 6.195 27.141 12.641 1 96.62 103 ASP A O 1
ATOM 813 N N . TYR A 1 104 ? 4.781 25.547 11.898 1 96.31 104 TYR A N 1
ATOM 814 C CA . TYR A 1 104 ? 3.822 25.844 12.961 1 96.31 104 TYR A CA 1
ATOM 815 C C . TYR A 1 104 ? 3.965 24.844 14.109 1 96.31 104 TYR A C 1
ATOM 817 O O . TYR A 1 104 ? 3.645 25.156 15.258 1 96.31 104 TYR A O 1
ATOM 825 N N . VAL A 1 105 ? 4.48 23.594 13.812 1 95.06 105 VAL A N 1
ATOM 826 C CA . VAL A 1 105 ? 4.543 22.578 14.852 1 95.06 105 VAL A CA 1
ATOM 827 C C . VAL A 1 105 ? 5.98 22.438 15.352 1 95.06 105 VAL A C 1
ATOM 829 O O . VAL A 1 105 ? 6.242 22.578 16.547 1 95.06 105 VAL A O 1
ATOM 832 N N . MET A 1 106 ? 6.895 22.328 14.5 1 93 106 MET A N 1
ATOM 833 C CA . MET A 1 106 ? 8.266 21.984 14.859 1 93 106 MET A CA 1
ATOM 834 C C . MET A 1 106 ? 9.008 23.188 15.422 1 93 106 MET A C 1
ATOM 836 O O . MET A 1 106 ? 10.031 23.047 16.094 1 93 106 MET A O 1
ATOM 840 N N . LYS A 1 107 ? 8.57 24.406 15.109 1 91.88 107 LYS A N 1
ATOM 841 C CA . LYS A 1 107 ? 9.211 25.609 15.633 1 91.88 107 LYS A CA 1
ATOM 842 C C . LYS A 1 107 ? 8.773 25.891 17.062 1 91.88 107 LYS A C 1
ATOM 844 O O . LYS A 1 107 ? 9.359 26.719 17.75 1 91.88 107 LYS A O 1
ATOM 849 N N . ASN A 1 108 ? 7.75 25.172 17.531 1 89.88 108 ASN A N 1
ATOM 850 C CA . ASN A 1 108 ? 7.34 25.25 18.938 1 89.88 108 ASN A CA 1
ATOM 851 C C . ASN A 1 108 ? 8.344 24.547 19.844 1 89.88 108 ASN A C 1
ATOM 853 O O . ASN A 1 108 ? 8.523 23.328 19.766 1 89.88 108 ASN A O 1
ATOM 857 N N . PRO A 1 109 ? 9.062 25.281 20.734 1 87.56 109 PRO A N 1
ATOM 858 C CA . PRO A 1 109 ? 10.109 24.703 21.578 1 87.56 109 PRO A CA 1
ATOM 859 C C . PRO A 1 109 ? 9.562 23.672 22.562 1 87.56 109 PRO A C 1
ATOM 861 O O . PRO A 1 109 ? 10.32 22.875 23.109 1 87.56 109 PRO A O 1
ATOM 864 N N . PHE A 1 110 ? 8.258 23.656 22.766 1 87.62 110 PHE A N 1
ATOM 865 C CA . PHE A 1 110 ? 7.656 22.734 23.719 1 87.62 110 PHE A CA 1
ATOM 866 C C . PHE A 1 110 ? 7.164 21.469 23.016 1 87.62 110 PHE A C 1
ATOM 868 O O . PHE A 1 110 ? 6.609 20.578 23.656 1 87.62 110 PHE A O 1
ATOM 875 N N . TYR A 1 111 ? 7.27 21.391 21.734 1 87.88 111 TYR A N 1
ATOM 876 C CA . TYR A 1 111 ? 6.832 20.219 20.969 1 87.88 111 TYR A CA 1
ATOM 877 C C . TYR A 1 111 ? 7.988 19.25 20.75 1 87.88 111 TYR A C 1
ATOM 879 O O . TYR A 1 111 ? 9.102 19.672 20.406 1 87.88 111 TYR A O 1
ATOM 887 N N . GLU A 1 112 ? 7.746 17.938 20.953 1 85 112 GLU A N 1
ATOM 888 C CA . GLU A 1 112 ? 8.672 16.859 20.609 1 85 112 GLU A CA 1
ATOM 889 C C . GLU A 1 112 ? 8.133 16 19.469 1 85 112 GLU A C 1
ATOM 891 O O . GLU A 1 112 ? 6.953 15.641 19.453 1 85 112 GLU A O 1
ATOM 896 N N . THR A 1 113 ? 8.906 15.586 18.453 1 80.31 113 THR A N 1
ATOM 897 C CA . THR A 1 113 ? 8.555 14.945 17.188 1 80.31 113 THR A CA 1
ATOM 898 C C . THR A 1 113 ? 7.699 13.703 17.438 1 80.31 113 THR A C 1
ATOM 900 O O . THR A 1 113 ? 6.82 13.383 16.641 1 80.31 113 THR A O 1
ATOM 903 N N . GLU A 1 114 ? 7.641 13.141 18.672 1 86.56 114 GLU A N 1
ATOM 904 C CA . GLU A 1 114 ? 6.922 11.898 18.953 1 86.56 114 GLU A CA 1
ATOM 905 C C . GLU A 1 114 ? 5.59 12.18 19.641 1 86.56 114 GLU A C 1
ATOM 907 O O . GLU A 1 114 ? 4.781 11.266 19.844 1 86.56 114 GLU A O 1
ATOM 912 N N . GLN A 1 115 ? 5.293 13.406 19.766 1 89.69 115 GLN A N 1
ATOM 913 C CA . GLN A 1 115 ? 4.086 13.766 20.5 1 89.69 115 GLN A CA 1
ATOM 914 C C . GLN A 1 115 ? 2.932 14.07 19.547 1 89.69 115 GLN A C 1
ATOM 916 O O . GLN A 1 115 ? 3.152 14.336 18.375 1 89.69 115 GLN A O 1
ATOM 921 N N . VAL A 1 116 ? 1.721 14.016 20.094 1 94.25 116 VAL A N 1
ATOM 922 C CA . VAL A 1 116 ? 0.51 14.344 19.359 1 94.25 116 VAL A CA 1
ATOM 923 C C . VAL A 1 116 ? 0.531 15.82 18.969 1 94.25 116 VAL A C 1
ATOM 925 O O . VAL A 1 116 ? 0.92 16.672 19.766 1 94.25 116 VAL A O 1
ATOM 928 N N . ILE A 1 117 ? 0.13 16.125 17.734 1 95.12 117 ILE A N 1
ATOM 929 C CA . ILE A 1 117 ? 0.099 17.484 17.234 1 95.12 117 ILE A CA 1
ATOM 930 C C . ILE A 1 117 ? -1.197 18.172 17.672 1 95.12 117 ILE A C 1
ATOM 932 O O . ILE A 1 117 ? -2.283 17.797 17.234 1 95.12 117 ILE A O 1
ATOM 936 N N . LYS A 1 118 ? -1.053 19.094 18.609 1 92.56 118 LYS A N 1
ATOM 937 C CA . LYS A 1 118 ? -2.143 19.969 19.031 1 92.56 118 LYS A CA 1
ATOM 938 C C . LYS A 1 118 ? -1.807 21.438 18.781 1 92.56 118 LYS A C 1
ATOM 940 O O . LYS A 1 118 ? -1.313 22.125 19.672 1 92.56 118 LYS A O 1
ATOM 945 N N . CYS A 1 119 ? -1.919 21.859 17.516 1 94.38 119 CYS A N 1
ATOM 946 C CA . CYS A 1 119 ? -1.566 23.203 17.094 1 94.38 119 CYS A CA 1
ATOM 947 C C . CYS A 1 119 ? -2.645 23.797 16.188 1 94.38 119 CYS A C 1
ATOM 949 O O . CYS A 1 119 ? -2.77 23.406 15.023 1 94.38 119 CYS A O 1
ATOM 951 N N . GLU A 1 120 ? -3.424 24.734 16.656 1 95.25 120 GLU A N 1
ATOM 952 C CA . GLU A 1 120 ? -4.547 25.328 15.938 1 95.25 120 GLU A CA 1
ATOM 953 C C . GLU A 1 120 ? -4.082 26 14.648 1 95.25 120 GLU A C 1
ATOM 955 O O . GLU A 1 120 ? -4.777 25.969 13.633 1 95.25 120 GLU A O 1
ATOM 960 N N . LEU A 1 121 ? -2.904 26.656 14.758 1 96.06 121 LEU A N 1
ATOM 961 C CA . LEU A 1 121 ? -2.379 27.328 13.57 1 96.06 121 LEU A CA 1
ATOM 962 C C . LEU A 1 121 ? -2.107 26.328 12.453 1 96.06 121 LEU A C 1
ATOM 964 O O . LEU A 1 121 ? -2.371 26.609 11.281 1 96.06 121 LEU A O 1
ATOM 968 N N . PHE A 1 122 ? -1.554 25.203 12.797 1 97.69 122 PHE A N 1
ATOM 969 C CA . PHE A 1 122 ? -1.334 24.156 11.812 1 97.69 122 PHE A CA 1
ATOM 970 C C . PHE A 1 122 ? -2.654 23.703 11.195 1 97.69 122 PHE A C 1
ATOM 972 O O . PHE A 1 122 ? -2.775 23.609 9.969 1 97.69 122 PHE A O 1
ATOM 979 N N . ASP A 1 123 ? -3.645 23.484 12 1 97.44 123 ASP A N 1
ATOM 980 C CA . ASP A 1 123 ? -4.965 23.078 11.531 1 97.44 123 ASP A CA 1
ATOM 981 C C . ASP A 1 123 ? -5.508 24.062 10.492 1 97.44 123 ASP A C 1
ATOM 983 O O . ASP A 1 123 ? -5.922 23.656 9.406 1 97.44 123 ASP A O 1
ATOM 987 N N . GLU A 1 124 ? -5.492 25.266 10.867 1 97.88 124 GLU A N 1
ATOM 988 C CA . GLU A 1 124 ? -6.082 26.312 10.039 1 97.88 124 GLU A CA 1
ATOM 989 C C . GLU A 1 124 ? -5.355 26.438 8.711 1 97.88 124 GLU A C 1
ATOM 991 O O . GLU A 1 124 ? -5.988 26.562 7.66 1 97.88 124 GLU A O 1
ATOM 996 N N . ASN A 1 125 ? -4.027 26.453 8.766 1 98.12 125 ASN A N 1
ATOM 997 C CA . ASN A 1 125 ? -3.254 26.672 7.547 1 98.12 125 ASN A CA 1
ATOM 998 C C . ASN A 1 125 ? -3.326 25.453 6.617 1 98.12 125 ASN A C 1
ATOM 1000 O O . ASN A 1 125 ? -3.303 25.609 5.395 1 98.12 125 ASN A O 1
ATOM 1004 N N . VAL A 1 126 ? -3.416 24.266 7.203 1 98.31 126 VAL A N 1
ATOM 1005 C CA . VAL A 1 126 ? -3.6 23.078 6.375 1 98.31 126 VAL A CA 1
ATOM 1006 C C . VAL A 1 126 ? -4.957 23.141 5.676 1 98.31 126 VAL A C 1
ATOM 1008 O O . VAL A 1 126 ? -5.062 22.859 4.48 1 98.31 126 VAL A O 1
ATOM 1011 N N . GLU A 1 127 ? -5.949 23.531 6.391 1 97.69 127 GLU A N 1
ATOM 1012 C CA . GLU A 1 127 ? -7.281 23.672 5.805 1 97.69 127 GLU A CA 1
ATOM 1013 C C . GLU A 1 127 ? -7.281 24.672 4.652 1 97.69 127 GLU A C 1
ATOM 1015 O O . GLU A 1 127 ? -7.867 24.406 3.598 1 97.69 127 GLU A O 1
ATOM 1020 N N . GLN A 1 128 ? -6.676 25.734 4.898 1 97.69 128 GLN A N 1
ATOM 1021 C CA . GLN A 1 128 ? -6.605 26.766 3.865 1 97.69 128 GLN A CA 1
ATOM 1022 C C . GLN A 1 128 ? -5.844 26.266 2.641 1 97.69 128 GLN A C 1
ATOM 1024 O O . GLN A 1 128 ? -6.242 26.531 1.504 1 97.69 128 GLN A O 1
ATOM 1029 N N . LEU A 1 129 ? -4.754 25.656 2.875 1 98 129 LEU A N 1
ATOM 1030 C CA . LEU A 1 129 ? -3.955 25.094 1.788 1 98 129 LEU A CA 1
ATOM 1031 C C . LEU A 1 129 ? -4.781 24.141 0.941 1 98 129 LEU A C 1
ATOM 1033 O O . LEU A 1 129 ? -4.738 24.188 -0.29 1 98 129 LEU A O 1
ATOM 1037 N N . ILE A 1 130 ? -5.535 23.219 1.598 1 97.25 130 ILE A N 1
ATOM 1038 C CA . ILE A 1 130 ? -6.348 22.219 0.901 1 97.25 130 ILE A CA 1
ATOM 1039 C C . ILE A 1 130 ? -7.445 22.922 0.105 1 97.25 130 ILE A C 1
ATOM 1041 O O . ILE A 1 130 ? -7.719 22.562 -1.041 1 97.25 130 ILE A O 1
ATOM 1045 N N . ARG A 1 131 ? -8.031 23.938 0.679 1 95.5 131 ARG A N 1
ATOM 1046 C CA . ARG A 1 131 ? -9.062 24.703 -0.02 1 95.5 131 ARG A CA 1
ATOM 1047 C C . ARG A 1 131 ? -8.5 25.344 -1.287 1 95.5 131 ARG A C 1
ATOM 1049 O O . ARG A 1 131 ? -9.141 25.297 -2.34 1 95.5 131 ARG A O 1
ATOM 1056 N N . ARG A 1 132 ? -7.387 25.938 -1.177 1 96.06 132 ARG A N 1
ATOM 1057 C CA . ARG A 1 132 ? -6.742 26.547 -2.328 1 96.06 132 ARG A CA 1
ATOM 1058 C C . ARG A 1 132 ? -6.43 25.516 -3.404 1 96.06 132 ARG A C 1
ATOM 1060 O O . ARG A 1 132 ? -6.594 25.781 -4.598 1 96.06 132 ARG A O 1
ATOM 1067 N N . TYR A 1 133 ? -5.914 24.391 -2.945 1 94.44 133 TYR A N 1
ATOM 1068 C CA . TYR A 1 133 ? -5.617 23.297 -3.867 1 94.44 133 TYR A CA 1
ATOM 1069 C C . TYR A 1 133 ? -6.863 22.875 -4.641 1 94.44 133 TYR A C 1
ATOM 1071 O O . TYR A 1 133 ? -6.809 22.688 -5.855 1 94.44 133 TYR A O 1
ATOM 1079 N N . LEU A 1 134 ? -7.93 22.734 -3.953 1 92.06 134 LEU A N 1
ATOM 1080 C CA . LEU A 1 134 ? -9.172 22.281 -4.57 1 92.06 134 LEU A CA 1
ATOM 1081 C C . LEU A 1 134 ? -9.719 23.328 -5.539 1 92.06 134 LEU A C 1
ATOM 1083 O O . LEU A 1 134 ? -10.375 22.984 -6.523 1 92.06 134 LEU A O 1
ATOM 1087 N N . GLN A 1 135 ? -9.508 24.531 -5.25 1 90.44 135 GLN A N 1
ATOM 1088 C CA . GLN A 1 135 ? -9.961 25.625 -6.113 1 90.44 135 GLN A CA 1
ATOM 1089 C C . GLN A 1 135 ? -9.156 25.656 -7.414 1 90.44 135 GLN A C 1
ATOM 1091 O O . GLN A 1 135 ? -9.688 26.031 -8.461 1 90.44 135 GLN A O 1
ATOM 1096 N N . GLN A 1 136 ? -7.922 25.234 -7.34 1 84.25 136 GLN A N 1
ATOM 1097 C CA . GLN A 1 136 ? -7.051 25.219 -8.516 1 84.25 136 GLN A CA 1
ATOM 1098 C C . GLN A 1 136 ? -7.32 24 -9.383 1 84.25 136 GLN A C 1
ATOM 1100 O O . GLN A 1 136 ? -7.039 24 -10.586 1 84.25 136 GLN A O 1
ATOM 1105 N N . ALA A 1 137 ? -7.664 22.969 -8.734 1 72.25 137 ALA A N 1
ATOM 1106 C CA . ALA A 1 137 ? -7.906 21.719 -9.453 1 72.25 137 ALA A CA 1
ATOM 1107 C C . ALA A 1 137 ? -9.25 21.766 -10.18 1 72.25 137 ALA A C 1
ATOM 1109 O O . ALA A 1 137 ? -9.516 20.938 -11.055 1 72.25 137 ALA A O 1
ATOM 1110 N N . MET A 1 138 ? -10.172 22.625 -9.844 1 61.69 138 MET A N 1
ATOM 1111 C CA . MET A 1 138 ? -11.414 22.844 -10.57 1 61.69 138 MET A CA 1
ATOM 1112 C C . MET A 1 138 ? -11.188 23.703 -11.812 1 61.69 138 MET A C 1
ATOM 1114 O O . MET A 1 138 ? -10.359 24.609 -11.789 1 61.69 138 MET A O 1
ATOM 1118 N N . MET B 1 1 ? 13.398 -4.266 -17.391 1 81.5 1 MET B N 1
ATOM 1119 C CA . MET B 1 1 ? 12.219 -4.633 -16.609 1 81.5 1 MET B CA 1
ATOM 1120 C C . MET B 1 1 ? 12.391 -6.008 -15.977 1 81.5 1 MET B C 1
ATOM 1122 O O . MET B 1 1 ? 13.094 -6.863 -16.516 1 81.5 1 MET B O 1
ATOM 1126 N N . SER B 1 2 ? 11.984 -6.137 -14.664 1 90.56 2 SER B N 1
ATOM 1127 C CA . SER B 1 2 ? 12.164 -7.398 -13.961 1 90.56 2 SER B CA 1
ATOM 1128 C C . SER B 1 2 ? 10.938 -7.742 -13.117 1 90.56 2 SER B C 1
ATOM 1130 O O . SER B 1 2 ? 10.234 -6.848 -12.648 1 90.56 2 SER B O 1
ATOM 1132 N N . VAL B 1 3 ? 10.633 -8.969 -13.18 1 95.75 3 VAL B N 1
ATOM 1133 C CA . VAL B 1 3 ? 9.664 -9.547 -12.258 1 95.75 3 VAL B CA 1
ATOM 1134 C C . VAL B 1 3 ? 10.383 -10.258 -11.117 1 95.75 3 VAL B C 1
ATOM 1136 O O . VAL B 1 3 ? 11.219 -11.133 -11.352 1 95.75 3 VAL B O 1
ATOM 1139 N N . TYR B 1 4 ? 10.047 -9.906 -9.953 1 96.5 4 TYR B N 1
ATOM 1140 C CA . TYR B 1 4 ? 10.891 -10.336 -8.844 1 96.5 4 TYR B CA 1
ATOM 1141 C C . TYR B 1 4 ? 10.258 -11.508 -8.102 1 96.5 4 TYR B C 1
ATOM 1143 O O . TYR B 1 4 ? 10.906 -12.539 -7.895 1 96.5 4 TYR B O 1
ATOM 1151 N N . SER B 1 5 ? 9.008 -11.391 -7.668 1 97.31 5 SER B N 1
ATOM 1152 C CA . SER B 1 5 ? 8.398 -12.438 -6.852 1 97.31 5 SER B CA 1
ATOM 1153 C C . SER B 1 5 ? 6.879 -12.453 -7.008 1 97.31 5 SER B C 1
ATOM 1155 O O . SER B 1 5 ? 6.273 -11.422 -7.297 1 97.31 5 SER B O 1
ATOM 1157 N N . LEU B 1 6 ? 6.348 -13.641 -6.809 1 98.19 6 LEU B N 1
ATOM 1158 C CA . LEU B 1 6 ? 4.906 -13.867 -6.789 1 98.19 6 LEU B CA 1
ATOM 1159 C C . LEU B 1 6 ? 4.457 -14.414 -5.438 1 98.19 6 LEU B C 1
ATOM 1161 O O . LEU B 1 6 ? 5.082 -15.328 -4.895 1 98.19 6 LEU B O 1
ATOM 1165 N N . TYR B 1 7 ? 3.436 -13.789 -4.906 1 98.19 7 TYR B N 1
ATOM 1166 C CA . TYR B 1 7 ? 2.801 -14.266 -3.682 1 98.19 7 TYR B CA 1
ATOM 1167 C C . TYR B 1 7 ? 1.311 -14.508 -3.898 1 98.19 7 TYR B C 1
ATOM 1169 O O . TYR B 1 7 ? 0.641 -13.719 -4.57 1 98.19 7 TYR B O 1
ATOM 1177 N N . VAL B 1 8 ? 0.797 -15.57 -3.316 1 98.31 8 VAL B N 1
ATOM 1178 C CA . VAL B 1 8 ? -0.641 -15.82 -3.318 1 98.31 8 VAL B CA 1
ATOM 1179 C C . VAL B 1 8 ? -1.15 -15.914 -1.881 1 98.31 8 VAL B C 1
ATOM 1181 O O . VAL B 1 8 ? -0.635 -16.7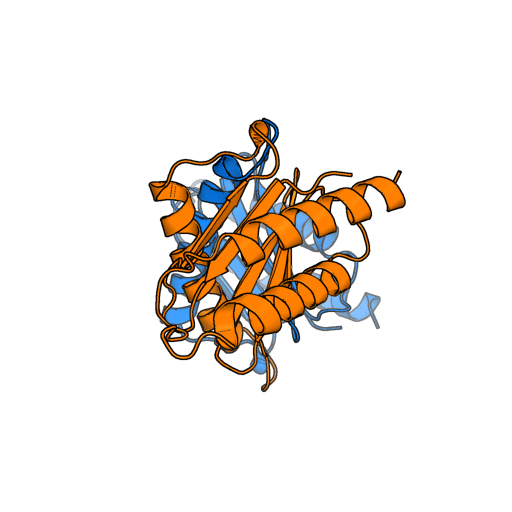03 -1.081 1 98.31 8 VAL B O 1
ATOM 1184 N N . ILE B 1 9 ? -2.113 -15.102 -1.616 1 97.81 9 ILE B N 1
ATOM 1185 C CA . ILE B 1 9 ? -2.691 -15.008 -0.28 1 97.81 9 ILE B CA 1
ATOM 1186 C C . ILE B 1 9 ? -4.156 -15.438 -0.321 1 97.81 9 ILE B C 1
ATOM 1188 O O . ILE B 1 9 ? -4.934 -14.938 -1.14 1 97.81 9 ILE B O 1
ATOM 1192 N N . ASN B 1 10 ? -4.543 -16.359 0.538 1 96.94 10 ASN B N 1
ATOM 1193 C CA . ASN B 1 10 ? -5.93 -16.812 0.526 1 96.94 10 ASN B CA 1
ATOM 1194 C C . ASN B 1 10 ? -6.848 -15.82 1.228 1 96.94 10 ASN B C 1
ATOM 1196 O O . ASN B 1 10 ? -6.395 -14.773 1.705 1 96.94 10 ASN B O 1
ATOM 1200 N N . LYS B 1 11 ? -8.141 -16.156 1.267 1 94.19 11 LYS B N 1
ATOM 1201 C CA . LYS B 1 11 ? -9.164 -15.227 1.763 1 94.19 11 LYS B CA 1
ATOM 1202 C C . LYS B 1 11 ? -8.977 -14.953 3.252 1 94.19 11 LYS B C 1
ATOM 1204 O O . LYS B 1 11 ? -9.398 -13.914 3.754 1 94.19 11 LYS B O 1
ATOM 1209 N N . SER B 1 12 ? -8.344 -15.812 3.943 1 94.56 12 SER B N 1
ATOM 1210 C CA . SER B 1 12 ? -8.156 -15.68 5.383 1 94.56 12 SER B CA 1
ATOM 1211 C C . SER B 1 12 ? -6.859 -14.945 5.711 1 94.56 12 SER B C 1
ATOM 1213 O O . SER B 1 12 ? -6.555 -14.703 6.879 1 94.56 12 SER B O 1
ATOM 1215 N N . GLY B 1 13 ? -6.09 -14.625 4.688 1 95.69 13 GLY B N 1
ATOM 1216 C CA . GLY B 1 13 ? -4.859 -13.875 4.898 1 95.69 13 GLY B CA 1
ATOM 1217 C C . GLY B 1 13 ? -3.635 -14.766 4.996 1 95.69 13 GLY B C 1
ATOM 1218 O O . GLY B 1 13 ? -2.535 -14.289 5.277 1 95.69 13 GLY B O 1
ATOM 1219 N N . GLY B 1 14 ? -3.773 -15.953 4.711 1 96.69 14 GLY B N 1
ATOM 1220 C CA . GLY B 1 14 ? -2.656 -16.891 4.766 1 96.69 14 GLY B CA 1
ATOM 1221 C C . GLY B 1 14 ? -1.866 -16.938 3.471 1 96.69 14 GLY B C 1
ATOM 1222 O O . GLY B 1 14 ? -2.445 -16.906 2.383 1 96.69 14 GLY B O 1
ATOM 1223 N N . LEU B 1 15 ? -0.538 -17.016 3.596 1 97.75 15 LEU B N 1
ATOM 1224 C CA . LEU B 1 15 ? 0.332 -17.203 2.439 1 97.75 15 LEU B CA 1
ATOM 1225 C C . LEU B 1 15 ? 0.281 -18.641 1.946 1 97.75 15 LEU B C 1
ATOM 1227 O O . LEU B 1 15 ? 0.708 -19.562 2.65 1 97.75 15 LEU B O 1
ATOM 1231 N N . ILE B 1 16 ? -0.149 -18.812 0.712 1 97.38 16 ILE B N 1
ATOM 1232 C CA . ILE B 1 16 ? -0.337 -20.188 0.27 1 97.38 16 ILE B CA 1
ATOM 1233 C C . ILE B 1 16 ? 0.611 -20.484 -0.887 1 97.38 16 ILE B C 1
ATOM 1235 O O . ILE B 1 16 ? 0.697 -21.641 -1.342 1 97.38 16 ILE B O 1
ATOM 1239 N N . TYR B 1 17 ? 1.302 -19.516 -1.386 1 97.5 17 TYR B N 1
ATOM 1240 C CA . TYR B 1 17 ? 2.266 -19.719 -2.461 1 97.5 17 TYR B CA 1
ATOM 1241 C C . TYR B 1 17 ? 3.266 -18.578 -2.523 1 97.5 17 TYR B C 1
ATOM 1243 O O . TYR B 1 17 ? 2.896 -17.406 -2.338 1 97.5 17 TYR B O 1
ATOM 1251 N N . ASN B 1 18 ? 4.465 -18.859 -2.719 1 96.75 18 ASN B N 1
ATOM 1252 C CA . ASN B 1 18 ? 5.512 -17.859 -2.926 1 96.75 18 ASN B CA 1
ATOM 1253 C C . ASN B 1 18 ? 6.574 -18.359 -3.9 1 96.75 18 ASN B C 1
ATOM 1255 O O . ASN B 1 18 ? 7 -19.516 -3.824 1 96.75 18 ASN B O 1
ATOM 1259 N N . ARG B 1 19 ? 6.938 -17.516 -4.793 1 95.94 19 ARG B N 1
ATOM 1260 C CA . ARG B 1 19 ? 7.984 -17.859 -5.754 1 95.94 19 ARG B CA 1
ATOM 1261 C C . ARG B 1 19 ? 8.828 -16.641 -6.105 1 95.94 19 ARG B C 1
ATOM 1263 O O . ARG B 1 19 ? 8.297 -15.586 -6.426 1 95.94 19 ARG B O 1
ATOM 1270 N N . ASP B 1 20 ? 10.133 -16.828 -6.039 1 95.62 20 ASP B N 1
ATOM 1271 C CA . ASP B 1 20 ? 11.078 -15.797 -6.445 1 95.62 20 ASP B CA 1
ATOM 1272 C C . ASP B 1 20 ? 11.648 -16.078 -7.828 1 95.62 20 ASP B C 1
ATOM 1274 O O . ASP B 1 20 ? 12.062 -17.203 -8.109 1 95.62 20 ASP B O 1
ATOM 1278 N N . PHE B 1 21 ? 11.711 -15.039 -8.68 1 95.38 21 PHE B N 1
ATOM 1279 C CA . PHE B 1 21 ? 12.164 -15.234 -10.055 1 95.38 21 PHE B CA 1
ATOM 1280 C C . PHE B 1 21 ? 13.578 -14.695 -10.242 1 95.38 21 PHE B C 1
ATOM 1282 O O . PHE B 1 21 ? 14.195 -14.891 -11.289 1 95.38 21 PHE B O 1
ATOM 1289 N N . THR B 1 22 ? 14.047 -13.969 -9.25 1 91.5 22 THR B N 1
ATOM 1290 C CA . THR B 1 22 ? 15.422 -13.492 -9.227 1 91.5 22 THR B CA 1
ATOM 1291 C C . THR B 1 22 ? 16.047 -13.734 -7.855 1 91.5 22 THR B C 1
ATOM 1293 O O . THR B 1 22 ? 15.344 -13.781 -6.844 1 91.5 22 THR B O 1
ATOM 1296 N N . GLU B 1 23 ? 17.281 -13.914 -7.793 1 87.06 23 GLU B N 1
ATOM 1297 C CA . GLU B 1 23 ? 17.969 -14.102 -6.527 1 87.06 23 GLU B CA 1
ATOM 1298 C C . GLU B 1 23 ? 17.812 -12.891 -5.621 1 87.06 23 GLU B C 1
ATOM 1300 O O . GLU B 1 23 ? 17.672 -13.023 -4.402 1 87.06 23 GLU B O 1
ATOM 1305 N N . ALA B 1 24 ? 17.844 -11.742 -6.176 1 83.31 24 ALA B N 1
ATOM 1306 C CA . ALA B 1 24 ? 17.75 -10.484 -5.438 1 83.31 24 ALA B CA 1
ATOM 1307 C C . ALA B 1 24 ? 16.375 -10.328 -4.789 1 83.31 24 ALA B C 1
ATOM 1309 O O . ALA B 1 24 ? 16.188 -9.5 -3.896 1 83.31 24 ALA B O 1
ATOM 1310 N N . ALA B 1 25 ? 15.5 -11.18 -5.238 1 85.19 25 ALA B N 1
ATOM 1311 C CA . ALA B 1 25 ? 14.125 -11.062 -4.762 1 85.19 25 ALA B CA 1
ATOM 1312 C C . ALA B 1 25 ? 13.898 -11.938 -3.535 1 85.19 25 ALA B C 1
ATOM 1314 O O . ALA B 1 25 ? 12.867 -11.828 -2.869 1 85.19 25 ALA B O 1
ATOM 1315 N N . ARG B 1 26 ? 14.82 -12.68 -3.197 1 88.88 26 ARG B N 1
ATOM 1316 C CA . ARG B 1 26 ? 14.617 -13.648 -2.127 1 88.88 26 ARG B CA 1
ATOM 1317 C C . ARG B 1 26 ? 14.555 -12.961 -0.768 1 88.88 26 ARG B C 1
ATOM 1319 O O . ARG B 1 26 ? 15.461 -12.195 -0.413 1 88.88 26 ARG B O 1
ATOM 1326 N N . VAL B 1 27 ? 13.406 -13.172 -0.138 1 90.06 27 VAL B N 1
ATOM 1327 C CA . VAL B 1 27 ? 13.234 -12.711 1.235 1 90.06 27 VAL B CA 1
ATOM 1328 C C . VAL B 1 27 ? 13.016 -13.906 2.16 1 90.06 27 VAL B C 1
ATOM 1330 O O . VAL B 1 27 ? 12.656 -14.992 1.704 1 90.06 27 VAL B O 1
ATOM 1333 N N . ASP B 1 28 ? 13.273 -13.734 3.451 1 92 28 ASP B N 1
ATOM 1334 C CA . ASP B 1 28 ? 13.094 -14.859 4.367 1 92 28 ASP B CA 1
ATOM 1335 C C . ASP B 1 28 ? 11.617 -15.203 4.535 1 92 28 ASP B C 1
ATOM 1337 O O . ASP B 1 28 ? 10.75 -14.367 4.266 1 92 28 ASP B O 1
ATOM 1341 N N . THR B 1 29 ? 11.414 -16.391 4.926 1 92.44 29 THR B N 1
ATOM 1342 C CA . THR B 1 29 ? 10.062 -16.922 5.074 1 92.44 29 THR B CA 1
ATOM 1343 C C . THR B 1 29 ? 9.242 -16.047 6.02 1 92.44 29 THR B C 1
ATOM 1345 O O . THR B 1 29 ? 8.062 -15.789 5.762 1 92.44 29 THR B O 1
ATOM 1348 N N . ASN B 1 30 ? 9.852 -15.625 7.059 1 92.69 30 ASN B N 1
ATOM 1349 C CA . ASN B 1 30 ? 9.156 -14.781 8.023 1 92.69 30 ASN B CA 1
ATOM 1350 C C . ASN B 1 30 ? 8.656 -13.492 7.371 1 92.69 30 ASN B C 1
ATOM 1352 O O . ASN B 1 30 ? 7.523 -13.07 7.605 1 92.69 30 ASN B O 1
ATOM 1356 N N . ASP B 1 31 ? 9.469 -12.898 6.527 1 93.62 31 ASP B N 1
ATOM 1357 C CA . ASP B 1 31 ? 9.094 -11.664 5.852 1 93.62 31 ASP B CA 1
ATOM 1358 C C . ASP B 1 31 ? 7.977 -11.898 4.84 1 93.62 31 ASP B C 1
ATOM 1360 O O . ASP B 1 31 ? 7.082 -11.062 4.688 1 93.62 31 ASP B O 1
ATOM 1364 N N . SER B 1 32 ? 8.008 -13.008 4.168 1 95.81 32 SER B N 1
ATOM 1365 C CA . SER B 1 32 ? 6.934 -13.352 3.24 1 95.81 32 SER B CA 1
ATOM 1366 C C . SER B 1 32 ? 5.605 -13.523 3.967 1 95.81 32 SER B C 1
ATOM 1368 O O . SER B 1 32 ? 4.57 -13.039 3.498 1 95.81 32 SER B O 1
ATOM 1370 N N . LEU B 1 33 ? 5.703 -14.164 5.102 1 96.12 33 LEU B N 1
ATOM 1371 C CA . LEU B 1 33 ? 4.504 -14.367 5.906 1 96.12 33 LEU B CA 1
ATOM 1372 C C . LEU B 1 33 ? 3.979 -13.039 6.438 1 96.12 33 LEU B C 1
ATOM 1374 O O . LEU B 1 33 ? 2.768 -12.805 6.445 1 96.12 33 LEU B O 1
ATOM 1378 N N . ARG B 1 34 ? 4.906 -12.242 6.867 1 96.12 34 ARG B N 1
ATOM 1379 C CA . ARG B 1 34 ? 4.543 -10.914 7.348 1 96.12 34 ARG B CA 1
ATOM 1380 C C . ARG B 1 34 ? 3.877 -10.102 6.246 1 96.12 34 ARG B C 1
ATOM 1382 O O . ARG B 1 34 ? 2.854 -9.453 6.477 1 96.12 34 ARG B O 1
ATOM 1389 N N . LEU B 1 35 ? 4.465 -10.117 5.074 1 97.12 35 LEU B N 1
ATOM 1390 C CA . LEU B 1 35 ? 3.867 -9.406 3.949 1 97.12 35 LEU B CA 1
ATOM 1391 C C . LEU B 1 35 ? 2.418 -9.836 3.744 1 97.12 35 LEU B C 1
ATOM 1393 O O . LEU B 1 35 ? 1.537 -8.992 3.566 1 97.12 35 LEU B O 1
ATOM 1397 N N . ALA B 1 36 ? 2.197 -11.125 3.797 1 97.5 36 ALA B N 1
ATOM 1398 C CA . ALA B 1 36 ? 0.853 -11.656 3.572 1 97.5 36 ALA B CA 1
ATOM 1399 C C . ALA B 1 36 ? -0.127 -11.109 4.609 1 97.5 36 ALA B C 1
ATOM 1401 O O . ALA B 1 36 ? -1.215 -10.648 4.262 1 97.5 36 ALA B O 1
ATOM 1402 N N . SER B 1 37 ? 0.232 -11.141 5.781 1 96.88 37 SER B N 1
ATOM 1403 C CA . SER B 1 37 ? -0.618 -10.688 6.879 1 96.88 37 SER B CA 1
ATOM 1404 C C . SER B 1 37 ? -0.876 -9.188 6.797 1 96.88 37 SER B C 1
ATOM 1406 O O . SER B 1 37 ? -2.018 -8.742 6.934 1 96.88 37 SER B O 1
ATOM 1408 N N . ILE B 1 38 ? 0.168 -8.445 6.594 1 97.12 38 ILE B N 1
ATOM 1409 C CA . ILE B 1 38 ? 0.058 -6.996 6.512 1 97.12 38 ILE B CA 1
ATOM 1410 C C . ILE B 1 38 ? -0.822 -6.609 5.328 1 97.12 38 ILE B C 1
ATOM 1412 O O . ILE B 1 38 ? -1.704 -5.758 5.453 1 97.12 38 ILE B O 1
ATOM 1416 N N . TRP B 1 39 ? -0.591 -7.242 4.195 1 97.12 39 TRP B N 1
ATOM 1417 C CA . TRP B 1 39 ? -1.395 -6.941 3.016 1 97.12 39 TRP B CA 1
ATOM 1418 C C . TRP B 1 39 ? -2.869 -7.238 3.271 1 97.12 39 TRP B C 1
ATOM 1420 O O . TRP B 1 39 ? -3.74 -6.445 2.906 1 97.12 39 TRP B O 1
ATOM 1430 N N . HIS B 1 40 ? -3.119 -8.336 3.855 1 95.94 40 HIS B N 1
ATOM 1431 C CA . HIS B 1 40 ? -4.496 -8.719 4.148 1 95.94 40 HIS B CA 1
ATOM 1432 C C . HIS B 1 40 ? -5.184 -7.672 5.02 1 95.94 40 HIS B C 1
ATOM 1434 O O . HIS B 1 40 ? -6.312 -7.266 4.734 1 95.94 40 HIS B O 1
ATOM 1440 N N . SER B 1 41 ? -4.543 -7.281 6.059 1 95.25 41 SER B N 1
ATOM 1441 C CA . SER B 1 41 ? -5.082 -6.273 6.965 1 95.25 41 SER B CA 1
ATOM 1442 C C . SER B 1 41 ? -5.281 -4.941 6.25 1 95.25 41 SER B C 1
ATOM 1444 O O . SER B 1 41 ? -6.289 -4.262 6.461 1 95.25 41 SER B O 1
ATOM 1446 N N . LEU B 1 42 ? -4.309 -4.609 5.457 1 95.56 42 LEU B N 1
ATOM 1447 C CA . LEU B 1 42 ? -4.355 -3.363 4.703 1 95.56 42 LEU B CA 1
ATOM 1448 C C . LEU B 1 42 ? -5.539 -3.357 3.738 1 95.56 42 LEU B C 1
ATOM 1450 O O . LEU B 1 42 ? -6.246 -2.354 3.625 1 95.56 42 LEU B O 1
ATOM 1454 N N . HIS B 1 43 ? -5.676 -4.469 3.07 1 93.88 43 HIS B N 1
ATOM 1455 C CA . HIS B 1 43 ? -6.805 -4.625 2.156 1 93.88 43 HIS B CA 1
ATOM 1456 C C . HIS B 1 43 ? -8.133 -4.465 2.887 1 93.88 43 HIS B C 1
ATOM 1458 O O . HIS B 1 43 ? -9.039 -3.787 2.396 1 93.88 43 HIS B O 1
ATOM 1464 N N . ALA B 1 44 ? -8.273 -5.02 4.004 1 90.44 44 ALA B N 1
ATOM 1465 C CA . ALA B 1 44 ?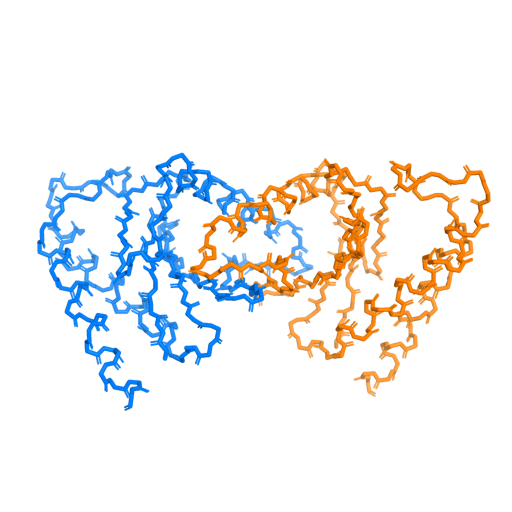 -9.492 -4.93 4.809 1 90.44 44 ALA B CA 1
ATOM 1466 C C . ALA B 1 44 ? -9.758 -3.486 5.23 1 90.44 44 ALA B C 1
ATOM 1468 O O . ALA B 1 44 ? -10.883 -3 5.121 1 90.44 44 ALA B O 1
ATOM 146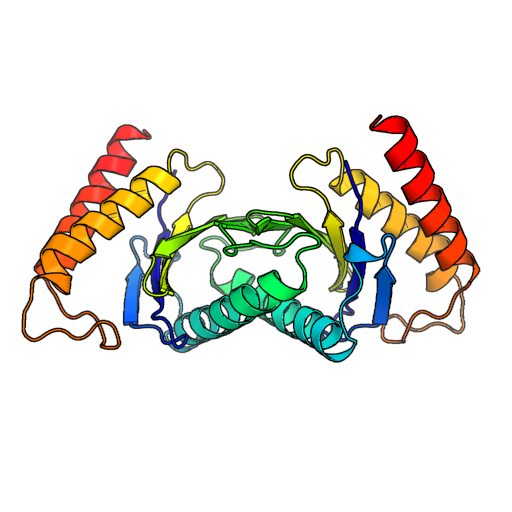9 N N . ILE B 1 45 ? -8.766 -2.803 5.742 1 93.19 45 ILE B N 1
ATOM 1470 C CA . ILE B 1 45 ? -8.961 -1.457 6.27 1 93.19 45 ILE B CA 1
ATOM 1471 C C . ILE B 1 45 ? -9.188 -0.479 5.117 1 93.19 45 ILE B C 1
ATOM 1473 O O . ILE B 1 45 ? -9.773 0.589 5.312 1 93.19 45 ILE B O 1
ATOM 1477 N N . ALA B 1 46 ? -8.633 -0.783 3.934 1 92.5 46 ALA B N 1
ATOM 1478 C CA . ALA B 1 46 ? -8.852 0.061 2.76 1 92.5 46 ALA B CA 1
ATOM 1479 C C . ALA B 1 46 ? -10.336 0.244 2.48 1 92.5 46 ALA B C 1
ATOM 1481 O O . ALA B 1 46 ? -10.773 1.323 2.068 1 92.5 46 ALA B O 1
ATOM 1482 N N . GLN B 1 47 ? -11.086 -0.764 2.744 1 89.06 47 GLN B N 1
ATOM 1483 C CA . GLN B 1 47 ? -12.531 -0.678 2.547 1 89.06 47 GLN B CA 1
ATOM 1484 C C . GLN B 1 47 ? -13.148 0.365 3.473 1 89.06 47 GLN B C 1
ATOM 1486 O O . GLN B 1 47 ? -14.094 1.057 3.09 1 89.06 47 GLN B O 1
ATOM 1491 N N . GLN B 1 48 ? -12.602 0.478 4.625 1 90 48 GLN B N 1
ATOM 1492 C CA . GLN B 1 48 ? -13.102 1.444 5.598 1 90 48 GLN B CA 1
ATOM 1493 C C . GLN B 1 48 ? -12.648 2.859 5.25 1 90 48 GLN B C 1
ATOM 1495 O O . GLN B 1 48 ? -13.344 3.832 5.535 1 90 48 GLN B O 1
ATOM 1500 N N . LEU B 1 49 ? -11.484 2.955 4.645 1 91.06 49 LEU B N 1
ATOM 1501 C CA . LEU B 1 49 ? -10.906 4.246 4.297 1 91.06 49 LEU B CA 1
ATOM 1502 C C . LEU B 1 49 ? -11.609 4.855 3.088 1 91.06 49 LEU B C 1
ATOM 1504 O O . LEU B 1 49 ? -11.508 6.059 2.844 1 91.06 49 LEU B O 1
ATOM 1508 N N . SER B 1 50 ? -12.203 4.051 2.311 1 90.69 50 SER B N 1
ATOM 1509 C CA . SER B 1 50 ? -12.859 4.504 1.086 1 90.69 50 SER B CA 1
ATOM 1510 C C . SER B 1 50 ? -13.977 5.492 1.392 1 90.69 50 SER B C 1
ATOM 1512 O O . SER B 1 50 ? -14.852 5.215 2.217 1 90.69 50 SER B O 1
ATOM 1514 N N . PRO B 1 51 ? -14 6.605 0.707 1 86.12 51 PRO B N 1
ATOM 1515 C CA . PRO B 1 51 ? -15.055 7.598 0.921 1 86.12 51 PRO B CA 1
ATOM 1516 C C . PRO B 1 51 ? -16.391 7.199 0.276 1 86.12 51 PRO B C 1
ATOM 1518 O O . PRO B 1 51 ? -17.422 7.801 0.565 1 86.12 51 PRO B O 1
ATOM 1521 N N . VAL B 1 52 ? -16.266 6.258 -0.675 1 85 52 VAL B N 1
ATOM 1522 C CA . VAL B 1 52 ? -17.484 5.793 -1.347 1 85 52 VAL B CA 1
ATOM 1523 C C . VAL B 1 52 ? -17.625 4.285 -1.164 1 85 52 VAL B C 1
ATOM 1525 O O . VAL B 1 52 ? -16.625 3.568 -1.05 1 85 52 VAL B O 1
ATOM 1528 N N . PRO B 1 53 ? -18.828 3.875 -1.146 1 82.44 53 PRO B N 1
ATOM 1529 C CA . PRO B 1 53 ? -19.031 2.43 -1.037 1 82.44 53 PRO B CA 1
ATOM 1530 C C . PRO B 1 53 ? -18.547 1.67 -2.27 1 82.44 53 PRO B C 1
ATOM 1532 O O . PRO B 1 53 ? -18.5 2.229 -3.367 1 82.44 53 PRO B O 1
ATOM 1535 N N . GLY B 1 54 ? -18.172 0.416 -2.053 1 80.44 54 GLY B N 1
ATOM 1536 C CA . GLY B 1 54 ? -17.906 -0.462 -3.178 1 80.44 54 GLY B CA 1
ATOM 1537 C C . GLY B 1 54 ? -16.422 -0.62 -3.461 1 80.44 54 GLY B C 1
ATOM 1538 O O . GLY B 1 54 ? -16.031 -1.064 -4.543 1 80.44 54 GLY B O 1
ATOM 1539 N N . CYS B 1 55 ? -15.609 -0.085 -2.596 1 85.56 55 CYS B N 1
ATOM 1540 C CA . CYS B 1 55 ? -14.18 -0.304 -2.771 1 85.56 55 CYS B CA 1
ATOM 1541 C C . CYS B 1 55 ? -13.844 -1.79 -2.734 1 85.56 55 CYS B C 1
ATOM 1543 O O . CYS B 1 55 ? -14.211 -2.488 -1.786 1 85.56 55 CYS B O 1
ATOM 1545 N N . THR B 1 56 ? -13.203 -2.289 -3.785 1 84.31 56 THR B N 1
ATOM 1546 C CA . THR B 1 56 ? -12.906 -3.713 -3.895 1 84.31 56 THR B CA 1
ATOM 1547 C C . THR B 1 56 ? -11.523 -4.023 -3.332 1 84.31 56 THR B C 1
ATOM 1549 O O . THR B 1 56 ? -11.203 -5.18 -3.059 1 84.31 56 THR B O 1
ATOM 1552 N N . GLY B 1 57 ? -10.734 -3.029 -3.207 1 88.44 57 GLY B N 1
ATOM 1553 C CA . GLY B 1 57 ? -9.453 -3.281 -2.572 1 88.44 57 GLY B CA 1
ATOM 1554 C C . GLY B 1 57 ? -8.305 -2.521 -3.219 1 88.44 57 GLY B C 1
ATOM 1555 O O . GLY B 1 57 ? -8.531 -1.566 -3.965 1 88.44 57 GLY B O 1
ATOM 1556 N N . ILE B 1 58 ? -7.09 -2.939 -2.918 1 95.12 58 ILE B N 1
ATOM 1557 C CA . ILE B 1 58 ? -5.859 -2.279 -3.34 1 95.12 58 ILE B CA 1
ATOM 1558 C C . ILE B 1 58 ? -5.305 -2.971 -4.582 1 95.12 58 ILE B C 1
ATOM 1560 O O . ILE B 1 58 ? -5.234 -4.199 -4.637 1 95.12 58 ILE B O 1
ATOM 1564 N N . GLU B 1 59 ? -4.863 -2.17 -5.523 1 95.94 59 GLU B N 1
ATOM 1565 C CA . GLU B 1 59 ? -4.41 -2.742 -6.785 1 95.94 59 GLU B CA 1
ATOM 1566 C C . GLU B 1 59 ? -2.914 -2.52 -6.988 1 95.94 59 GLU B C 1
ATOM 1568 O O . GLU B 1 59 ? -2.266 -3.262 -7.727 1 95.94 59 GLU B O 1
ATOM 1573 N N . LEU B 1 60 ? -2.443 -1.489 -6.312 1 97.19 60 LEU B N 1
ATOM 1574 C CA . LEU B 1 60 ? -1.056 -1.129 -6.578 1 97.19 60 LEU B CA 1
ATOM 1575 C C . LEU B 1 60 ? -0.437 -0.428 -5.371 1 97.19 60 LEU B C 1
ATOM 1577 O O . LEU B 1 60 ? -1.07 0.431 -4.754 1 97.19 60 LEU B O 1
ATOM 1581 N N . LEU B 1 61 ? 0.718 -0.836 -5.051 1 97.56 61 LEU B N 1
ATOM 1582 C CA . LEU B 1 61 ? 1.606 -0.158 -4.113 1 97.56 61 LEU B CA 1
ATOM 1583 C C . LEU B 1 61 ? 2.918 0.226 -4.789 1 97.56 61 LEU B C 1
ATOM 1585 O O . LEU B 1 61 ? 3.6 -0.627 -5.363 1 97.56 61 LEU B O 1
ATOM 1589 N N . GLU B 1 62 ? 3.277 1.518 -4.699 1 96.94 62 GLU B N 1
ATOM 1590 C CA . GLU B 1 62 ? 4.512 1.994 -5.32 1 96.94 62 GLU B CA 1
ATOM 1591 C C . GLU B 1 62 ? 5.539 2.396 -4.266 1 96.94 62 GLU B C 1
ATOM 1593 O O . GLU B 1 62 ? 5.289 3.293 -3.459 1 96.94 62 GLU B O 1
ATOM 1598 N N . ALA B 1 63 ? 6.641 1.734 -4.355 1 95.19 63 ALA B N 1
ATOM 1599 C CA . ALA B 1 63 ? 7.82 2.127 -3.592 1 95.19 63 ALA B CA 1
ATOM 1600 C C . ALA B 1 63 ? 8.883 2.748 -4.496 1 95.19 63 ALA B C 1
ATOM 1602 O O . ALA B 1 63 ? 8.664 2.904 -5.699 1 95.19 63 ALA B O 1
ATOM 1603 N N . ASP B 1 64 ? 10.016 3.133 -3.912 1 91.25 64 ASP B N 1
ATOM 1604 C CA . ASP B 1 64 ? 11.086 3.785 -4.66 1 91.25 64 ASP B CA 1
ATOM 1605 C C . ASP B 1 64 ? 11.758 2.807 -5.625 1 91.25 64 ASP B C 1
ATOM 1607 O O . ASP B 1 64 ? 12.164 3.189 -6.727 1 91.25 64 ASP B O 1
ATOM 1611 N N . THR B 1 65 ? 11.797 1.517 -5.301 1 93.5 65 THR B N 1
ATOM 1612 C CA . THR B 1 65 ? 12.656 0.611 -6.062 1 93.5 65 THR B CA 1
ATOM 1613 C C . THR B 1 65 ? 11.836 -0.532 -6.652 1 93.5 65 THR B C 1
ATOM 1615 O O . THR B 1 65 ? 12.359 -1.354 -7.406 1 93.5 65 THR B O 1
ATOM 1618 N N . PHE B 1 66 ? 10.562 -0.587 -6.332 1 95.94 66 PHE B N 1
ATOM 1619 C CA . PHE B 1 66 ? 9.711 -1.641 -6.875 1 95.94 66 PHE B CA 1
ATOM 1620 C C . PHE B 1 66 ? 8.242 -1.247 -6.793 1 95.94 66 PHE B C 1
ATOM 1622 O O . PHE B 1 66 ? 7.891 -0.294 -6.094 1 95.94 66 PHE B O 1
ATOM 1629 N N . ASN B 1 67 ? 7.461 -1.952 -7.531 1 97.12 67 ASN B N 1
ATOM 1630 C CA . AS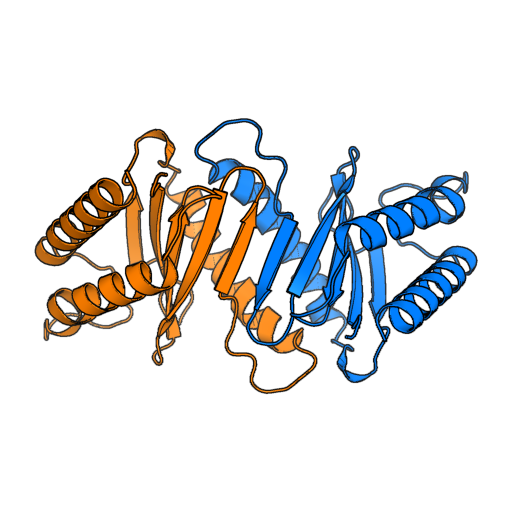N B 1 67 ? 6.008 -1.915 -7.418 1 97.12 67 ASN B CA 1
ATOM 1631 C C . ASN B 1 67 ? 5.445 -3.26 -6.969 1 97.12 67 ASN B C 1
ATOM 1633 O O . ASN B 1 67 ? 6.023 -4.309 -7.258 1 97.12 67 ASN B O 1
ATOM 1637 N N . LEU B 1 68 ? 4.422 -3.18 -6.223 1 97.69 68 LEU B N 1
ATOM 1638 C CA . LEU B 1 68 ? 3.648 -4.352 -5.832 1 97.69 68 LEU B CA 1
ATOM 1639 C C . LEU B 1 68 ? 2.227 -4.273 -6.375 1 97.69 68 LEU B C 1
ATOM 1641 O O . LEU B 1 68 ? 1.44 -3.422 -5.953 1 97.69 68 LEU B O 1
ATOM 1645 N N . HIS B 1 69 ? 1.917 -5.168 -7.32 1 98.12 69 HIS B N 1
ATOM 1646 C CA . HIS B 1 69 ? 0.59 -5.238 -7.922 1 98.12 69 HIS B CA 1
ATOM 1647 C C . HIS B 1 69 ? -0.237 -6.363 -7.305 1 98.12 69 HIS B C 1
ATOM 1649 O O . HIS B 1 69 ? 0.306 -7.402 -6.93 1 98.12 69 HIS B O 1
ATOM 1655 N N . CYS B 1 70 ? -1.503 -6.102 -7.324 1 98.12 70 CYS B N 1
ATOM 1656 C CA . CYS B 1 70 ? -2.387 -7.098 -6.73 1 98.12 70 CYS B CA 1
ATOM 1657 C C . CYS B 1 70 ? -3.588 -7.367 -7.629 1 98.12 70 CYS B C 1
ATOM 1659 O O . CYS B 1 70 ? -4.172 -6.434 -8.188 1 98.12 70 CYS B O 1
ATOM 1661 N N . PHE B 1 71 ? -3.938 -8.594 -7.816 1 97.44 71 PHE B N 1
ATOM 1662 C CA . PHE B 1 71 ? -5.188 -9.055 -8.414 1 97.44 71 PHE B CA 1
ATOM 1663 C C . PHE B 1 71 ? -5.961 -9.922 -7.426 1 97.44 71 PHE B C 1
ATOM 1665 O O . PHE B 1 71 ? -5.465 -10.961 -6.977 1 97.44 71 PHE B O 1
ATOM 1672 N N . GLN B 1 72 ? -7.137 -9.445 -7.109 1 95.31 72 GLN B N 1
ATOM 1673 C CA . GLN B 1 72 ? -7.984 -10.203 -6.195 1 95.31 72 GLN B CA 1
ATOM 1674 C C . GLN B 1 72 ? -9.094 -10.93 -6.945 1 95.31 72 GLN B C 1
ATOM 1676 O O . GLN B 1 72 ? -9.836 -10.32 -7.715 1 95.31 72 GLN B O 1
ATOM 1681 N N . THR B 1 73 ? -9.234 -12.172 -6.66 1 94.44 73 THR B N 1
ATOM 1682 C CA . THR B 1 73 ? -10.297 -12.969 -7.273 1 94.44 73 THR B CA 1
ATOM 1683 C C . THR B 1 73 ? -11.625 -12.742 -6.555 1 94.44 73 THR B C 1
ATOM 1685 O O . THR B 1 73 ? -11.664 -12.117 -5.496 1 94.44 73 THR B O 1
ATOM 1688 N N . LEU B 1 74 ? -12.688 -13.312 -7.145 1 90.06 74 LEU B N 1
ATOM 1689 C CA . LEU B 1 74 ? -14.008 -13.203 -6.535 1 90.06 74 LEU B CA 1
ATOM 1690 C C . LEU B 1 74 ? -14.055 -13.961 -5.215 1 90.06 74 LEU B C 1
ATOM 1692 O O . LEU B 1 74 ? -14.781 -13.57 -4.297 1 90.06 74 LEU B O 1
ATOM 1696 N N . THR B 1 75 ? -13.273 -15.016 -5.086 1 90.19 75 THR B N 1
ATOM 1697 C CA . THR B 1 75 ? -13.273 -15.844 -3.889 1 90.19 75 THR B CA 1
ATOM 1698 C C . THR B 1 75 ? -12.438 -15.203 -2.783 1 90.19 75 THR B C 1
ATOM 1700 O O . THR B 1 75 ? -12.391 -15.711 -1.661 1 90.19 75 THR B O 1
ATOM 1703 N N . GLY B 1 76 ? -11.742 -14.148 -3.064 1 92.75 76 GLY B N 1
ATOM 1704 C CA . GLY B 1 76 ? -10.984 -13.422 -2.053 1 92.75 76 GLY B CA 1
ATOM 1705 C C . GLY B 1 76 ? -9.508 -13.742 -2.07 1 92.75 76 GLY B C 1
ATOM 1706 O O . GLY B 1 76 ? -8.734 -13.203 -1.271 1 92.75 76 GLY B O 1
ATOM 1707 N N . THR B 1 77 ? -9.148 -14.656 -2.977 1 96.12 77 THR B N 1
ATOM 1708 C CA . THR B 1 77 ? -7.727 -14.961 -3.129 1 96.12 77 THR B CA 1
ATOM 1709 C C . THR B 1 77 ? -6.996 -13.805 -3.807 1 96.12 77 THR B C 1
ATOM 1711 O O . THR B 1 77 ? -7.504 -13.219 -4.766 1 96.12 77 THR B O 1
ATOM 1714 N N . LYS B 1 78 ? -5.781 -13.492 -3.309 1 97.38 78 LYS B N 1
ATOM 1715 C CA . LYS B 1 78 ? -5.016 -12.367 -3.832 1 97.38 78 LYS B CA 1
ATOM 1716 C C . LYS B 1 78 ? -3.709 -12.836 -4.465 1 97.38 78 LYS B C 1
ATOM 1718 O O . LYS B 1 78 ? -2.992 -13.656 -3.887 1 97.38 78 LYS B O 1
ATOM 1723 N N . PHE B 1 79 ? -3.449 -12.352 -5.645 1 98.44 79 PHE B N 1
ATOM 1724 C CA . PHE B 1 79 ? -2.182 -12.562 -6.336 1 98.44 79 PHE B CA 1
ATOM 1725 C C . PHE B 1 79 ? -1.343 -11.289 -6.324 1 98.44 79 PHE B C 1
ATOM 1727 O O . PHE B 1 79 ? -1.76 -10.266 -6.863 1 98.44 79 PHE B O 1
ATOM 1734 N N . LEU B 1 80 ? -0.18 -11.367 -5.695 1 98.44 80 LEU B N 1
ATOM 1735 C CA . LEU B 1 80 ? 0.718 -10.219 -5.59 1 98.44 80 LEU B CA 1
ATOM 1736 C C . LEU B 1 80 ? 1.967 -10.43 -6.441 1 98.44 80 LEU B C 1
ATOM 1738 O O . LEU B 1 80 ? 2.596 -11.484 -6.383 1 98.44 80 LEU B O 1
ATOM 1742 N N . LEU B 1 81 ? 2.285 -9.461 -7.215 1 98.25 81 LEU B N 1
ATOM 1743 C CA . LEU B 1 81 ? 3.496 -9.508 -8.023 1 98.25 81 LEU B CA 1
ATOM 1744 C C . LEU B 1 81 ? 4.41 -8.336 -7.711 1 98.25 81 LEU B C 1
ATOM 1746 O O . LEU B 1 81 ? 3.988 -7.176 -7.781 1 98.25 81 LEU B O 1
ATOM 1750 N N . VAL B 1 82 ? 5.602 -8.609 -7.27 1 97.19 82 VAL B N 1
ATOM 1751 C CA . VAL B 1 82 ? 6.625 -7.59 -7.066 1 97.19 82 VAL B CA 1
ATOM 1752 C C . VAL B 1 82 ? 7.43 -7.398 -8.352 1 97.19 82 VAL B C 1
ATOM 1754 O O . VAL B 1 82 ? 8.016 -8.352 -8.867 1 97.19 82 VAL B O 1
ATOM 1757 N N . VAL B 1 83 ? 7.453 -6.141 -8.828 1 96.81 83 VAL B N 1
ATOM 1758 C CA . VAL B 1 83 ? 8.062 -5.93 -10.133 1 96.81 83 VAL B CA 1
ATOM 1759 C C . VAL B 1 83 ? 8.867 -4.637 -10.125 1 96.81 83 VAL B C 1
ATOM 1761 O O . VAL B 1 83 ? 8.742 -3.822 -9.203 1 96.81 83 VAL B O 1
ATOM 1764 N N . ASP B 1 84 ? 9.609 -4.492 -11.156 1 93.44 84 ASP B N 1
ATOM 1765 C CA . ASP B 1 84 ? 10.305 -3.242 -11.438 1 93.44 84 ASP B CA 1
ATOM 1766 C C . ASP B 1 84 ? 9.312 -2.094 -11.625 1 93.44 84 ASP B C 1
ATOM 1768 O O . ASP B 1 84 ? 8.258 -2.268 -12.242 1 93.44 84 ASP B O 1
ATOM 1772 N N . PRO B 1 85 ? 9.734 -0.923 -11.133 1 93.38 85 PRO B N 1
ATOM 1773 C CA . PRO B 1 85 ? 8.812 0.211 -11.203 1 93.38 85 PRO B CA 1
ATOM 1774 C C . PRO B 1 85 ? 8.414 0.564 -12.633 1 93.38 85 PRO B C 1
ATOM 1776 O O . PRO B 1 85 ? 7.383 1.204 -12.852 1 93.38 85 PRO B O 1
ATOM 1779 N N . HIS B 1 86 ? 9.117 0.153 -13.609 1 92.31 86 HIS B N 1
ATOM 1780 C CA . HIS B 1 86 ? 8.852 0.552 -14.984 1 92.31 86 HIS B CA 1
ATOM 1781 C C . HIS B 1 86 ? 8.188 -0.575 -15.766 1 92.31 86 HIS B C 1
ATOM 1783 O O . HIS B 1 86 ? 7.949 -0.447 -16.969 1 92.31 86 HIS B O 1
ATOM 1789 N N . ALA B 1 87 ? 7.879 -1.633 -15.07 1 93.44 87 ALA B N 1
ATOM 1790 C CA . ALA B 1 87 ? 7.242 -2.762 -15.742 1 93.44 87 ALA B CA 1
ATOM 1791 C C . ALA B 1 87 ? 5.852 -2.385 -16.25 1 93.44 87 ALA B C 1
ATOM 1793 O O . ALA B 1 87 ? 5.145 -1.603 -15.609 1 93.44 87 ALA B O 1
ATOM 1794 N N . SER B 1 88 ? 5.52 -2.932 -17.391 1 93.75 88 SER B N 1
ATOM 1795 C CA . SER B 1 88 ? 4.246 -2.604 -18.031 1 93.75 88 SER B CA 1
ATOM 1796 C C . SER B 1 88 ? 3.363 -3.838 -18.156 1 93.75 88 SER B C 1
ATOM 1798 O O . SER B 1 88 ? 3.838 -4.969 -18.031 1 93.75 88 SER B O 1
ATOM 1800 N N . PHE B 1 89 ? 2.016 -3.668 -18.25 1 94.62 89 PHE B N 1
ATOM 1801 C CA . PHE B 1 89 ? 1.021 -4.691 -18.547 1 94.62 89 PHE B CA 1
ATOM 1802 C C . PHE B 1 89 ? 0.95 -5.715 -17.406 1 94.62 89 PHE B C 1
ATOM 1804 O O . PHE B 1 89 ? 0.753 -6.906 -17.656 1 94.62 89 PHE B O 1
ATOM 1811 N N . ILE B 1 90 ? 1.165 -5.234 -16.25 1 97.19 90 ILE B N 1
ATOM 1812 C CA . ILE B 1 90 ? 1.253 -6.148 -15.109 1 97.19 90 ILE B CA 1
ATOM 1813 C C . ILE B 1 90 ? -0.135 -6.684 -14.766 1 97.19 90 ILE B C 1
ATOM 1815 O O . ILE B 1 90 ? -0.288 -7.863 -14.438 1 97.19 90 ILE B O 1
ATOM 1819 N N . PRO B 1 91 ? -1.187 -5.871 -14.922 1 96.81 91 PRO B N 1
ATOM 1820 C CA . PRO B 1 91 ? -2.516 -6.43 -14.664 1 96.81 91 PRO B CA 1
ATOM 1821 C C . PRO B 1 91 ? -2.854 -7.594 -15.594 1 96.81 91 PRO B C 1
ATOM 1823 O O . PRO B 1 91 ? -3.432 -8.594 -15.148 1 96.81 91 PRO B O 1
ATOM 1826 N N . ALA B 1 92 ? -2.463 -7.492 -16.781 1 97 92 ALA B N 1
ATOM 1827 C CA . ALA B 1 92 ? -2.691 -8.578 -17.719 1 97 92 ALA B CA 1
ATOM 1828 C C . ALA B 1 92 ? -1.87 -9.812 -17.359 1 97 92 ALA B C 1
ATOM 1830 O O . ALA B 1 92 ? -2.35 -10.945 -17.469 1 97 92 ALA B O 1
ATOM 1831 N N . LEU B 1 93 ? -0.657 -9.578 -16.953 1 97.75 93 LEU B N 1
ATOM 1832 C CA . LEU B 1 93 ? 0.208 -10.672 -16.531 1 97.75 93 LEU B CA 1
ATOM 1833 C C . LEU B 1 93 ? -0.389 -11.406 -15.328 1 97.75 93 LEU B C 1
ATOM 1835 O O . LEU B 1 93 ? -0.426 -12.633 -15.305 1 97.75 93 LEU B O 1
ATOM 1839 N N . LEU B 1 94 ? -0.895 -10.648 -14.391 1 98.44 94 LEU B N 1
ATOM 1840 C CA . LEU B 1 94 ? -1.52 -11.219 -13.211 1 98.44 94 LEU B CA 1
ATOM 1841 C C . LEU B 1 94 ? -2.758 -12.031 -13.586 1 98.44 94 LEU B C 1
ATOM 1843 O O . LEU B 1 94 ? -3.004 -13.094 -13.016 1 98.44 94 LEU B O 1
ATOM 1847 N N . GLN B 1 95 ? -3.486 -11.539 -14.492 1 97.94 95 GLN B N 1
ATOM 1848 C CA . GLN B 1 95 ? -4.66 -12.266 -14.961 1 97.94 95 GLN B CA 1
ATOM 1849 C C . GLN B 1 95 ? -4.27 -13.609 -15.57 1 97.94 95 GLN B C 1
ATOM 1851 O O . GLN B 1 95 ? -4.938 -14.617 -15.344 1 97.94 95 GLN B O 1
ATOM 1856 N N . ARG B 1 96 ? -3.236 -13.578 -16.328 1 98.38 96 ARG B N 1
ATOM 1857 C CA . ARG B 1 96 ? -2.756 -14.82 -16.922 1 98.38 96 ARG B CA 1
ATOM 1858 C C . ARG B 1 96 ? -2.277 -15.797 -15.859 1 98.38 96 ARG B C 1
ATOM 1860 O O . ARG B 1 96 ? -2.516 -17 -15.961 1 98.38 96 ARG B O 1
ATOM 1867 N N . ILE B 1 97 ? -1.646 -15.281 -14.875 1 98.56 97 ILE B N 1
ATOM 1868 C CA . ILE B 1 97 ? -1.212 -16.125 -13.766 1 98.56 97 ILE B CA 1
ATOM 1869 C C . ILE B 1 97 ? -2.43 -16.734 -13.078 1 98.56 97 ILE B C 1
ATOM 1871 O O . ILE B 1 97 ? -2.428 -17.922 -12.742 1 98.56 97 ILE B O 1
ATOM 1875 N N . TYR B 1 98 ? -3.416 -15.93 -12.938 1 97.94 98 TYR B N 1
ATOM 1876 C CA . TYR B 1 98 ? -4.656 -16.438 -12.359 1 97.94 98 TYR B CA 1
ATOM 1877 C C . TYR B 1 98 ? -5.246 -17.547 -13.219 1 97.94 98 TYR B C 1
ATOM 1879 O O . TYR B 1 98 ? -5.758 -18.547 -12.695 1 97.94 98 TYR B O 1
ATOM 1887 N N . GLU B 1 99 ? -5.211 -17.391 -14.5 1 98.19 99 GLU B N 1
ATOM 1888 C CA . GLU B 1 99 ? -5.707 -18.422 -15.406 1 98.19 99 GLU B CA 1
ATOM 1889 C C . GLU B 1 99 ? -4.93 -19.719 -15.234 1 98.19 99 GLU B C 1
ATOM 1891 O O . GLU B 1 99 ? -5.516 -20.797 -15.234 1 98.19 99 GLU B O 1
ATOM 1896 N N . LEU B 1 100 ? -3.643 -19.625 -15.141 1 98.06 100 LEU B N 1
ATOM 1897 C CA . LEU B 1 100 ? -2.824 -20.812 -14.883 1 98.06 100 LEU B CA 1
ATOM 1898 C C . LEU B 1 100 ? -3.203 -21.453 -13.555 1 98.06 100 LEU B C 1
ATOM 1900 O O . LEU B 1 100 ? -3.311 -22.688 -13.469 1 98.06 100 LEU B O 1
ATOM 1904 N N . TYR B 1 101 ? -3.412 -20.625 -12.547 1 97.31 101 TYR B N 1
ATOM 1905 C CA . TYR B 1 101 ? -3.867 -21.094 -11.242 1 97.31 101 TYR B CA 1
ATOM 1906 C C . TYR B 1 101 ? -5.18 -21.859 -11.375 1 97.31 101 TYR B C 1
ATOM 1908 O O . TYR B 1 101 ? -5.324 -22.953 -10.812 1 97.31 101 TYR B O 1
ATOM 1916 N N . SER B 1 102 ? -6.082 -21.312 -12.133 1 95.81 102 SER B N 1
ATOM 1917 C CA . SER B 1 102 ? -7.379 -21.938 -12.359 1 95.81 102 SER B CA 1
ATOM 1918 C C . SER B 1 102 ? -7.234 -23.266 -13.102 1 95.81 102 SER B C 1
ATOM 1920 O O . SER B 1 102 ? -7.871 -24.25 -12.742 1 95.81 102 SER B O 1
ATOM 1922 N N . ASP B 1 103 ? -6.332 -23.297 -14.055 1 96.56 103 ASP B N 1
ATOM 1923 C CA . ASP B 1 103 ? -6.184 -24.453 -14.93 1 96.56 103 ASP B CA 1
ATOM 1924 C C . ASP B 1 103 ? -5.434 -25.578 -14.219 1 96.56 103 ASP B C 1
ATOM 1926 O O . ASP B 1 103 ? -5.812 -26.75 -14.32 1 96.56 103 ASP B O 1
ATOM 1930 N N . TYR B 1 104 ? -4.406 -25.234 -13.43 1 96.19 104 TYR B N 1
ATOM 1931 C CA . TYR B 1 104 ? -3.498 -26.281 -12.961 1 96.19 104 TYR B CA 1
ATOM 1932 C C . TYR B 1 104 ? -3.73 -26.578 -11.484 1 96.19 104 TYR B C 1
ATOM 1934 O O . TYR B 1 104 ? -3.457 -27.688 -11.016 1 96.19 104 TYR B O 1
ATOM 1942 N N . VAL B 1 105 ? -4.266 -25.578 -10.703 1 94.88 105 VAL B N 1
ATOM 1943 C CA . VAL B 1 105 ? -4.414 -25.781 -9.266 1 94.88 105 VAL B CA 1
ATOM 1944 C C . VAL B 1 105 ? -5.879 -26.047 -8.93 1 94.88 105 VAL B C 1
ATOM 1946 O O . VAL B 1 105 ? -6.203 -27.078 -8.336 1 94.88 105 VAL B O 1
ATOM 1949 N N . MET B 1 106 ? -6.746 -25.297 -9.43 1 92.81 106 MET B N 1
ATOM 1950 C CA . MET B 1 106 ? -8.141 -25.328 -9.008 1 92.81 106 MET B CA 1
ATOM 1951 C C . MET B 1 106 ? -8.883 -26.484 -9.664 1 92.81 106 MET B C 1
ATOM 1953 O O . MET B 1 106 ? -9.945 -26.906 -9.203 1 92.81 106 MET B O 1
ATOM 1957 N N . LYS B 1 107 ? -8.391 -26.984 -10.797 1 91.69 107 LYS B N 1
ATOM 1958 C CA . LYS B 1 107 ? -9.031 -28.109 -11.469 1 91.69 107 LYS B CA 1
ATOM 1959 C C . LYS B 1 107 ? -8.664 -29.422 -10.797 1 91.69 107 LYS B C 1
ATOM 1961 O O . LYS B 1 107 ? -9.266 -30.469 -11.086 1 91.69 107 LYS B O 1
ATOM 1966 N N . ASN B 1 108 ? -7.695 -29.391 -9.883 1 89.75 108 ASN B N 1
ATOM 1967 C CA . ASN B 1 108 ? -7.367 -30.562 -9.07 1 89.75 108 ASN B CA 1
ATOM 1968 C C . ASN B 1 108 ? -8.438 -30.828 -8.023 1 89.75 108 ASN B C 1
ATOM 1970 O O . ASN B 1 108 ? -8.641 -30.016 -7.109 1 89.75 108 ASN B O 1
ATOM 1974 N N . PRO B 1 109 ? -9.203 -31.938 -8.109 1 87.19 109 PRO B N 1
ATOM 1975 C CA . PRO B 1 109 ? -10.305 -32.219 -7.191 1 87.19 109 PRO B CA 1
ATOM 1976 C C . PRO B 1 109 ? -9.844 -32.375 -5.75 1 87.19 109 PRO B C 1
ATOM 1978 O O . PRO B 1 109 ? -10.648 -32.312 -4.82 1 87.19 109 PRO B O 1
ATOM 1981 N N . PHE B 1 110 ? -8.539 -32.594 -5.562 1 87.44 110 PHE B N 1
ATOM 1982 C CA . PHE B 1 110 ? -8.016 -32.812 -4.219 1 87.44 110 PHE B CA 1
ATOM 1983 C C . PHE B 1 110 ? -7.523 -31.5 -3.613 1 87.44 110 PHE B C 1
ATOM 1985 O O . PHE B 1 110 ? -7.031 -31.469 -2.484 1 87.44 110 PHE B O 1
ATOM 1992 N N . TYR B 1 111 ? -7.555 -30.422 -4.336 1 87.62 111 TYR B N 1
ATOM 1993 C CA . TYR B 1 111 ? -7.109 -29.125 -3.846 1 87.62 111 TYR B CA 1
ATOM 1994 C C . TYR B 1 111 ? -8.273 -28.328 -3.271 1 87.62 111 TYR B C 1
ATOM 1996 O O . TYR B 1 111 ? -9.352 -28.281 -3.867 1 87.62 111 TYR B O 1
ATOM 2004 N N . GLU B 1 112 ? -8.078 -27.688 -2.084 1 84.56 112 GLU B N 1
ATOM 2005 C CA . GLU B 1 112 ? -9.016 -26.75 -1.487 1 84.56 112 GLU B CA 1
ATOM 2006 C C . GLU B 1 112 ? -8.438 -25.328 -1.468 1 84.56 112 GLU B C 1
ATOM 2008 O O . GLU B 1 112 ? -7.266 -25.141 -1.128 1 84.56 112 GLU B O 1
ATOM 2013 N N . THR B 1 113 ? -9.148 -24.234 -1.785 1 79.81 113 THR B N 1
ATOM 2014 C CA . THR B 1 113 ? -8.75 -22.859 -2.02 1 79.81 113 THR B CA 1
ATOM 2015 C C . THR B 1 113 ? -7.938 -22.312 -0.844 1 79.81 113 THR B C 1
ATOM 2017 O O . THR B 1 113 ? -7.023 -21.516 -1.031 1 79.81 113 THR B O 1
ATOM 2020 N N . GLU B 1 114 ? -7.977 -22.984 0.359 1 86.12 114 GLU B N 1
ATOM 2021 C CA . GLU B 1 114 ? -7.305 -22.469 1.549 1 86.12 114 GLU B CA 1
ATOM 2022 C C . GLU B 1 114 ? -6.012 -23.219 1.825 1 86.12 114 GLU B C 1
ATOM 2024 O O . GLU B 1 114 ? -5.242 -22.844 2.711 1 86.12 114 GLU B O 1
ATOM 2029 N N . GLN B 1 115 ? -5.695 -24.062 0.938 1 89.38 115 GLN B N 1
ATOM 2030 C CA . GLN B 1 115 ? -4.52 -24.906 1.167 1 89.38 115 GLN B CA 1
ATOM 2031 C C . GLN B 1 115 ? -3.311 -24.359 0.41 1 89.38 115 GLN B C 1
ATOM 2033 O O . GLN B 1 115 ? -3.459 -23.594 -0.541 1 89.38 115 GLN B O 1
ATOM 2038 N N . VAL B 1 116 ? -2.133 -24.781 0.866 1 94.12 116 VAL B N 1
ATOM 2039 C CA . VAL B 1 116 ? -0.876 -24.422 0.219 1 94.12 116 VAL B CA 1
ATOM 2040 C C . VAL B 1 116 ? -0.832 -25.016 -1.189 1 94.12 116 VAL B C 1
ATOM 2042 O O . VAL B 1 116 ? -1.235 -26.156 -1.403 1 94.12 116 VAL B O 1
ATOM 2045 N N . ILE B 1 117 ? -0.346 -24.234 -2.162 1 95 117 ILE B N 1
ATOM 2046 C CA . ILE B 1 117 ? -0.249 -24.672 -3.549 1 95 117 ILE B CA 1
ATOM 2047 C C . ILE B 1 117 ? 1.04 -25.469 -3.75 1 95 117 ILE B C 1
ATOM 2049 O O . ILE B 1 117 ? 2.139 -24.922 -3.662 1 95 117 ILE B O 1
ATOM 2053 N N . LYS B 1 118 ? 0.868 -26.766 -3.926 1 92.31 118 LYS B N 1
ATOM 2054 C CA . LYS B 1 118 ? 1.959 -27.672 -4.293 1 92.31 118 LYS B CA 1
ATOM 2055 C C . LYS B 1 118 ? 1.683 -28.344 -5.633 1 92.31 118 LYS B C 1
ATOM 2057 O O . LYS B 1 118 ? 1.172 -29.469 -5.668 1 92.31 118 LYS B O 1
ATOM 2062 N N . CYS B 1 119 ? 1.87 -27.609 -6.723 1 94.19 119 CYS B N 1
ATOM 2063 C CA . CYS B 1 119 ? 1.581 -28.094 -8.07 1 94.19 119 CYS B CA 1
ATOM 2064 C C . CYS B 1 119 ? 2.723 -27.75 -9.023 1 94.19 119 CYS B C 1
ATOM 2066 O O . CYS B 1 119 ? 2.895 -26.594 -9.414 1 94.19 119 CYS B O 1
ATOM 2068 N N . GLU B 1 120 ? 3.508 -28.719 -9.438 1 95.19 120 GLU B N 1
ATOM 2069 C CA . GLU B 1 120 ? 4.684 -28.531 -10.281 1 95.19 120 GLU B CA 1
ATOM 2070 C C . GLU B 1 120 ? 4.309 -27.922 -11.625 1 95.19 120 GLU B C 1
ATOM 2072 O O . GLU B 1 120 ? 5.055 -27.109 -12.172 1 95.19 120 GLU B O 1
ATOM 2077 N N . LEU B 1 121 ? 3.148 -28.375 -12.141 1 96 121 LEU B N 1
ATOM 2078 C CA . LEU B 1 121 ? 2.707 -27.828 -13.422 1 96 121 LEU B CA 1
ATOM 2079 C C . LEU B 1 121 ? 2.465 -26.328 -13.32 1 96 121 LEU B C 1
ATOM 2081 O O . LEU B 1 121 ? 2.795 -25.578 -14.242 1 96 121 LEU B O 1
ATOM 2085 N N . PHE B 1 122 ? 1.866 -25.891 -12.258 1 97.62 122 PHE B N 1
ATOM 2086 C CA . PHE B 1 122 ? 1.672 -24.469 -12.031 1 97.62 122 PHE B CA 1
ATOM 2087 C C . PHE B 1 122 ? 3.01 -23.734 -11.977 1 97.62 122 PHE B C 1
ATOM 2089 O O . PHE B 1 122 ? 3.197 -22.719 -12.641 1 97.62 122 PHE B O 1
ATOM 2096 N N . ASP B 1 123 ? 3.949 -24.281 -11.266 1 97.44 123 ASP B N 1
ATOM 2097 C CA . ASP B 1 123 ? 5.281 -23.703 -11.156 1 97.44 123 ASP B CA 1
ATOM 2098 C C . ASP B 1 123 ? 5.91 -23.484 -12.531 1 97.44 123 ASP B C 1
ATOM 2100 O O . ASP B 1 123 ? 6.371 -22.391 -12.852 1 97.44 123 ASP B O 1
ATOM 2104 N N . GLU B 1 124 ? 5.906 -24.516 -13.258 1 97.81 124 GLU B N 1
ATOM 2105 C CA . GLU B 1 124 ? 6.574 -24.516 -14.555 1 97.81 124 GLU B CA 1
ATOM 2106 C C . GLU B 1 124 ? 5.922 -23.531 -15.508 1 97.81 124 GLU B C 1
ATOM 2108 O O . GLU B 1 124 ? 6.617 -22.781 -16.219 1 97.81 124 GLU B O 1
ATOM 2113 N N . ASN B 1 125 ? 4.598 -23.531 -15.555 1 98.06 125 ASN B N 1
ATOM 2114 C CA . ASN B 1 125 ? 3.898 -22.688 -16.5 1 98.06 125 ASN B CA 1
ATOM 2115 C C . ASN B 1 125 ? 3.99 -21.219 -16.109 1 98.06 125 ASN B C 1
ATOM 2117 O O . ASN B 1 125 ? 4.039 -20.328 -16.969 1 98.06 125 ASN B O 1
ATOM 2121 N N . VAL B 1 126 ? 4.016 -20.953 -14.812 1 98.31 126 VAL B N 1
ATOM 2122 C CA . VAL B 1 126 ? 4.211 -19.578 -14.367 1 98.31 126 VAL B CA 1
ATOM 2123 C C . VAL B 1 126 ? 5.605 -19.109 -14.758 1 98.31 126 VAL B C 1
ATOM 2125 O O . VAL B 1 126 ? 5.766 -17.984 -15.258 1 98.31 126 VAL B O 1
ATOM 2128 N N . GLU B 1 127 ? 6.562 -19.938 -14.586 1 97.62 127 GLU B N 1
ATOM 2129 C CA . GLU B 1 127 ? 7.926 -19.578 -14.977 1 97.62 127 GLU B CA 1
ATOM 2130 C C . GLU B 1 127 ? 8.016 -19.281 -16.469 1 97.62 127 GLU B C 1
ATOM 2132 O O . GLU B 1 127 ? 8.656 -18.297 -16.859 1 97.62 127 GLU B O 1
ATOM 2137 N N . GLN B 1 128 ? 7.438 -20.109 -17.203 1 97.69 128 GLN B N 1
ATOM 2138 C CA . GLN B 1 128 ? 7.449 -19.922 -18.641 1 97.69 128 GLN B CA 1
ATOM 2139 C C . GLN B 1 128 ? 6.746 -18.625 -19.031 1 97.69 128 GLN B C 1
ATOM 2141 O O . GLN B 1 128 ? 7.211 -17.891 -19.922 1 97.69 128 GLN B O 1
ATOM 2146 N N . LEU B 1 129 ? 5.629 -18.391 -18.453 1 98 129 LEU B N 1
ATOM 2147 C CA . LEU B 1 129 ? 4.875 -17.172 -18.719 1 98 129 LEU B CA 1
ATOM 2148 C C . LEU B 1 129 ? 5.719 -15.945 -18.422 1 98 129 LEU B C 1
ATOM 2150 O O . LEU B 1 129 ? 5.75 -15 -19.219 1 98 129 LEU B O 1
ATOM 2154 N N . ILE B 1 130 ? 6.402 -15.938 -17.266 1 97.25 130 ILE B N 1
ATOM 2155 C CA . ILE B 1 130 ? 7.223 -14.805 -16.859 1 97.25 130 ILE B CA 1
ATOM 2156 C C . ILE B 1 130 ? 8.383 -14.625 -17.828 1 97.25 130 ILE B C 1
ATOM 2158 O O . ILE B 1 130 ? 8.711 -13.508 -18.234 1 97.25 130 ILE B O 1
ATOM 2162 N N . ARG B 1 131 ? 8.961 -15.711 -18.25 1 95.56 131 ARG B N 1
ATOM 2163 C CA . ARG B 1 131 ? 10.047 -15.648 -19.219 1 95.56 131 ARG B CA 1
ATOM 2164 C C . ARG B 1 131 ? 9.578 -15.016 -20.531 1 95.56 131 ARG B C 1
ATOM 2166 O O . ARG B 1 131 ? 10.281 -14.18 -21.109 1 95.56 131 ARG B O 1
ATOM 2173 N N . ARG B 1 132 ? 8.484 -15.453 -20.984 1 95.94 132 ARG B N 1
ATOM 2174 C CA . ARG B 1 132 ? 7.922 -14.906 -22.219 1 95.94 132 ARG B CA 1
ATOM 2175 C C . ARG B 1 132 ? 7.645 -13.414 -22.078 1 95.94 132 ARG B C 1
ATOM 2177 O O . ARG B 1 132 ? 7.883 -12.641 -23 1 95.94 132 ARG B O 1
ATOM 2184 N N . TYR B 1 133 ? 7.062 -13.055 -20.922 1 94.56 133 TYR B N 1
ATOM 2185 C CA . TYR B 1 133 ? 6.789 -11.648 -20.641 1 94.56 133 TYR B CA 1
ATOM 2186 C C . TYR B 1 133 ? 8.062 -10.82 -20.719 1 94.56 133 TYR B C 1
ATOM 2188 O O . TYR B 1 133 ? 8.078 -9.734 -21.312 1 94.56 133 TYR B O 1
ATOM 2196 N N . LEU B 1 134 ? 9.102 -11.32 -20.125 1 92.06 134 LEU B N 1
ATOM 2197 C CA . LEU B 1 134 ? 10.367 -10.586 -20.062 1 92.06 134 LEU B CA 1
ATOM 2198 C C . LEU B 1 134 ? 10.992 -10.477 -21.453 1 92.06 134 LEU B C 1
ATOM 2200 O O . LEU B 1 134 ? 11.695 -9.508 -21.75 1 92.06 134 LEU B O 1
ATOM 2204 N N . GLN B 1 135 ? 10.805 -11.422 -22.25 1 90.38 135 GLN B N 1
ATOM 2205 C CA . GLN B 1 135 ? 11.328 -11.422 -23.609 1 90.38 135 GLN B CA 1
ATOM 2206 C C . GLN B 1 135 ? 10.609 -10.391 -24.469 1 90.38 135 GLN B C 1
ATOM 2208 O O . GLN B 1 135 ? 11.203 -9.805 -25.375 1 90.38 135 GLN B O 1
ATOM 2213 N N . GLN B 1 136 ? 9.344 -10.172 -24.156 1 84.38 136 GLN B N 1
ATOM 2214 C CA . GLN B 1 136 ? 8.539 -9.219 -24.906 1 84.38 136 GLN B CA 1
ATOM 2215 C C . GLN B 1 136 ? 8.82 -7.789 -24.469 1 84.38 136 GLN B C 1
ATOM 2217 O O . GLN B 1 136 ? 8.602 -6.844 -25.219 1 84.38 136 GLN B O 1
ATOM 2222 N N . ALA B 1 137 ? 9.07 -7.66 -23.234 1 73.81 137 ALA B N 1
ATOM 2223 C CA . ALA B 1 137 ? 9.312 -6.332 -22.688 1 73.81 137 ALA B CA 1
ATOM 2224 C C . ALA B 1 137 ? 10.695 -5.816 -23.078 1 73.81 137 ALA B C 1
ATOM 2226 O O . ALA B 1 137 ? 10.992 -4.629 -22.922 1 73.81 137 ALA B O 1
ATOM 2227 N N . MET B 1 138 ? 11.625 -6.637 -23.547 1 61.16 138 MET B N 1
ATOM 2228 C CA . MET B 1 138 ? 12.914 -6.234 -24.094 1 61.16 138 MET B CA 1
ATOM 2229 C C . MET B 1 138 ? 12.781 -5.781 -25.547 1 61.16 138 MET B C 1
ATOM 2231 O O . MET B 1 138 ? 11.977 -6.332 -26.297 1 61.16 138 MET B O 1
#

InterPro domains:
  IPR007233 Trafficking protein particle complex subunit [PF04099] (3-132)
  IPR007233 Trafficking protein particle complex subunit [PTHR23249] (1-132)
  IPR007233 Trafficking protein particle complex subunit [SM01399] (3-133)
  IPR011012 Longin-like domain superfamily [SSF64356] (1-134)